Protein AF-A0A523TAV1-F1 (afdb_monomer_lite)

Structure (mmCIF, N/CA/C/O backbone):
data_AF-A0A523TAV1-F1
#
_entry.id   AF-A0A523TAV1-F1
#
loop_
_atom_site.group_PDB
_atom_site.id
_atom_site.type_symbol
_atom_site.label_atom_id
_atom_site.label_alt_id
_atom_site.label_comp_id
_atom_site.label_asym_id
_atom_site.label_entity_id
_atom_site.label_seq_id
_atom_site.pdbx_PDB_ins_code
_atom_site.Cartn_x
_atom_site.Cartn_y
_atom_site.Cartn_z
_atom_site.occupancy
_atom_site.B_iso_or_equiv
_atom_site.auth_seq_id
_atom_site.auth_comp_id
_atom_site.auth_asym_id
_atom_site.auth_atom_id
_atom_site.pdbx_PDB_model_num
ATOM 1 N N . MET A 1 1 ? -11.556 21.505 -19.618 1.00 49.94 1 MET A N 1
ATOM 2 C CA . MET A 1 1 ? -10.191 21.011 -19.906 1.00 49.94 1 MET A CA 1
ATOM 3 C C . MET A 1 1 ? -10.170 19.518 -19.599 1.00 49.94 1 MET A C 1
ATOM 5 O O . MET A 1 1 ? -10.797 19.127 -18.623 1.00 49.94 1 MET A O 1
ATOM 9 N N . VAL A 1 2 ? -9.586 18.676 -20.458 1.00 48.03 2 VAL A N 1
ATOM 10 C CA . VAL A 1 2 ? -9.558 17.218 -20.229 1.00 48.03 2 VAL A CA 1
ATOM 11 C C . VAL A 1 2 ? -8.517 16.922 -19.154 1.00 48.03 2 VAL A C 1
ATOM 13 O O . VAL A 1 2 ? -7.374 17.347 -19.299 1.00 48.03 2 VAL A O 1
ATOM 16 N N . ARG A 1 3 ? -8.930 16.228 -18.091 1.00 58.81 3 ARG A N 1
ATOM 17 C CA . ARG A 1 3 ? -8.071 15.819 -16.978 1.00 58.81 3 ARG A CA 1
ATOM 18 C C . ARG A 1 3 ? -7.794 14.327 -17.088 1.00 58.81 3 ARG A C 1
ATOM 20 O O . ARG A 1 3 ? -8.734 13.538 -17.196 1.00 58.81 3 ARG A O 1
ATOM 27 N N . PHE A 1 4 ? -6.523 13.949 -17.086 1.00 63.09 4 PHE A N 1
ATOM 28 C CA . PHE A 1 4 ? -6.099 12.553 -17.165 1.00 63.09 4 PHE A CA 1
ATOM 29 C C . PHE A 1 4 ? -5.674 12.060 -15.789 1.00 63.09 4 PHE A C 1
ATOM 31 O O . PHE A 1 4 ? -4.954 12.761 -15.086 1.00 63.09 4 PHE A O 1
ATOM 38 N N . LEU A 1 5 ? -6.087 10.846 -15.427 1.00 69.88 5 LEU A N 1
ATOM 39 C CA . LEU A 1 5 ? -5.615 10.166 -14.227 1.00 69.88 5 LEU A CA 1
ATOM 40 C C . LEU A 1 5 ? -4.749 8.985 -14.659 1.00 69.88 5 LEU A C 1
ATOM 42 O O . LEU A 1 5 ? -5.196 8.154 -15.449 1.00 69.88 5 LEU A O 1
ATOM 46 N N . THR A 1 6 ? -3.515 8.899 -14.167 1.00 77.00 6 THR A N 1
ATOM 47 C CA . THR A 1 6 ? -2.631 7.754 -14.441 1.00 77.00 6 THR A CA 1
ATOM 48 C C . THR A 1 6 ? -1.943 7.275 -13.179 1.00 77.00 6 THR A C 1
ATOM 50 O O . THR A 1 6 ? -1.496 8.082 -12.378 1.00 77.00 6 THR A O 1
ATOM 53 N N . LYS A 1 7 ? -1.826 5.955 -13.024 1.00 82.19 7 LYS A N 1
ATOM 54 C CA . LYS A 1 7 ? -1.132 5.313 -11.910 1.00 82.19 7 LYS A CA 1
ATOM 55 C C . LYS A 1 7 ? 0.219 4.761 -12.346 1.00 82.19 7 LYS A C 1
ATOM 57 O O . LYS A 1 7 ? 0.306 4.028 -13.333 1.00 82.19 7 LYS A O 1
ATOM 62 N N . VAL A 1 8 ? 1.248 5.061 -11.566 1.00 84.25 8 VAL A N 1
ATOM 63 C CA . VAL A 1 8 ? 2.600 4.515 -11.676 1.00 84.25 8 VAL A CA 1
ATOM 64 C C . VAL A 1 8 ? 2.949 3.827 -10.370 1.00 84.25 8 VAL A C 1
ATOM 66 O O . VAL A 1 8 ? 2.763 4.396 -9.296 1.00 84.25 8 VAL A O 1
ATOM 69 N N . MET A 1 9 ? 3.471 2.607 -10.466 1.00 88.88 9 MET A N 1
ATOM 70 C CA . MET A 1 9 ? 4.079 1.943 -9.319 1.00 88.88 9 MET A CA 1
ATOM 71 C C . MET A 1 9 ? 5.542 2.321 -9.238 1.00 88.88 9 MET A C 1
ATOM 73 O O . MET A 1 9 ? 6.284 2.072 -10.185 1.00 88.88 9 MET A O 1
ATOM 77 N N . LEU A 1 10 ? 5.960 2.862 -8.100 1.00 88.44 10 LEU A N 1
ATOM 78 C CA . LEU A 1 10 ? 7.361 3.080 -7.788 1.00 88.44 10 LEU A CA 1
ATOM 79 C C . LEU A 1 10 ? 7.765 2.164 -6.637 1.00 88.44 10 LEU A C 1
ATOM 81 O O . LEU A 1 10 ? 7.344 2.343 -5.499 1.00 88.44 10 LEU A O 1
ATOM 85 N N . THR A 1 11 ? 8.599 1.177 -6.936 1.00 90.81 11 THR A N 1
ATOM 86 C CA . THR A 1 11 ? 9.086 0.203 -5.960 1.00 90.81 11 THR A CA 1
ATOM 87 C C . THR A 1 11 ? 10.531 0.527 -5.614 1.00 90.81 11 THR A C 1
ATOM 89 O O . THR A 1 11 ? 11.419 0.435 -6.465 1.00 90.81 11 THR A O 1
ATOM 92 N N . LEU A 1 12 ? 10.760 0.913 -4.364 1.00 87.75 12 LEU A N 1
ATOM 93 C CA . LEU A 1 12 ? 12.069 1.281 -3.839 1.00 87.75 12 LEU A CA 1
ATOM 94 C C . LEU A 1 12 ? 12.751 0.065 -3.210 1.00 87.75 12 LEU A C 1
ATOM 96 O O . LEU A 1 12 ? 12.141 -0.668 -2.426 1.00 87.75 12 LEU A O 1
ATOM 100 N N . GLU A 1 13 ? 14.028 -0.137 -3.528 1.00 88.00 13 GLU A N 1
ATOM 101 C CA . GLU A 1 13 ? 14.872 -1.086 -2.801 1.00 88.00 13 GLU A CA 1
ATOM 102 C C . GLU A 1 13 ? 15.063 -0.600 -1.348 1.00 88.00 13 GLU A C 1
ATOM 104 O O . GLU A 1 13 ? 15.361 0.585 -1.155 1.00 88.00 13 GLU A O 1
ATOM 109 N N . PRO A 1 14 ? 14.918 -1.470 -0.322 1.00 84.25 14 PRO A N 1
ATOM 110 C CA . PRO A 1 14 ? 15.048 -1.105 1.094 1.00 84.25 14 PRO A CA 1
ATOM 111 C C . PRO A 1 14 ? 16.503 -0.768 1.458 1.00 84.25 14 PRO A C 1
ATOM 113 O O . PRO A 1 14 ? 17.226 -1.548 2.071 1.00 84.25 14 PRO A O 1
ATOM 116 N N . THR A 1 15 ? 16.940 0.414 1.046 1.00 79.81 15 THR A N 1
ATOM 117 C CA . THR A 1 15 ? 18.253 1.008 1.314 1.00 79.81 15 THR A CA 1
ATOM 118 C C . THR A 1 15 ? 18.055 2.364 1.982 1.00 79.81 15 THR A C 1
ATOM 120 O O . THR A 1 15 ? 16.940 2.874 2.000 1.00 79.81 15 THR A O 1
ATOM 123 N N . ILE A 1 16 ? 19.125 3.000 2.468 1.00 72.12 16 ILE A N 1
ATOM 124 C CA . ILE A 1 16 ? 19.043 4.358 3.041 1.00 72.12 16 ILE A CA 1
ATOM 125 C C . ILE A 1 16 ? 18.445 5.390 2.067 1.00 72.12 16 ILE A C 1
ATOM 127 O O . ILE A 1 16 ? 17.842 6.375 2.480 1.00 72.12 16 ILE A O 1
ATOM 131 N N . MET A 1 17 ? 18.546 5.129 0.760 1.00 65.62 17 MET A N 1
ATOM 132 C CA . MET A 1 17 ? 17.960 5.986 -0.268 1.00 65.62 17 MET A CA 1
ATOM 133 C C . MET A 1 17 ? 16.438 5.936 -0.292 1.00 65.62 17 MET A C 1
ATOM 135 O O . MET A 1 17 ? 15.827 6.858 -0.814 1.00 65.62 17 MET A O 1
ATOM 139 N N . LYS A 1 18 ? 15.814 4.896 0.272 1.00 73.81 18 LYS A N 1
ATOM 140 C CA . LYS A 1 18 ? 14.361 4.830 0.417 1.00 73.81 18 LYS A CA 1
ATOM 141 C C . LYS A 1 18 ? 13.859 6.026 1.223 1.00 73.81 18 LYS A C 1
ATOM 143 O O . LYS A 1 18 ? 12.957 6.721 0.768 1.00 73.81 18 LYS A O 1
ATOM 148 N N . ASP A 1 19 ? 14.424 6.231 2.409 1.00 73.25 19 ASP A N 1
ATOM 149 C CA . ASP A 1 19 ? 13.929 7.236 3.350 1.00 73.25 19 ASP A CA 1
ATOM 150 C C . ASP A 1 19 ? 14.156 8.643 2.784 1.00 73.25 19 ASP A C 1
ATOM 152 O O . ASP A 1 19 ? 13.214 9.427 2.702 1.00 73.25 19 ASP A O 1
ATOM 156 N N . GLN A 1 20 ? 15.347 8.888 2.224 1.00 73.25 20 GLN A N 1
ATOM 157 C CA . GLN A 1 20 ? 15.671 10.125 1.499 1.00 73.25 20 GLN A CA 1
ATOM 158 C C . GLN A 1 20 ? 14.721 10.382 0.317 1.00 73.25 20 GLN A C 1
ATOM 160 O O . GLN A 1 20 ? 14.293 11.509 0.084 1.00 73.25 20 GLN A O 1
ATOM 165 N N . TYR A 1 21 ? 14.363 9.340 -0.440 1.00 72.88 21 TYR A N 1
ATOM 166 C CA . TYR A 1 21 ? 13.448 9.473 -1.573 1.00 72.88 21 TYR A CA 1
ATOM 167 C C . TYR A 1 21 ? 12.019 9.789 -1.119 1.00 72.88 21 TYR A C 1
ATOM 169 O O . TYR A 1 21 ? 11.358 10.629 -1.726 1.00 72.88 21 TYR A O 1
ATOM 177 N N . HIS A 1 22 ? 11.534 9.131 -0.060 1.00 72.69 22 HIS A N 1
ATOM 178 C CA . HIS A 1 22 ? 10.221 9.433 0.510 1.00 72.69 22 HIS A CA 1
ATOM 179 C C . HIS A 1 22 ? 10.143 10.876 1.010 1.00 72.69 22 HIS A C 1
ATOM 181 O O . HIS A 1 22 ? 9.143 11.541 0.751 1.00 72.69 22 HIS A O 1
ATOM 187 N N . GLU A 1 23 ? 11.180 11.364 1.693 1.00 72.56 23 GLU A N 1
ATOM 188 C CA . GLU A 1 23 ? 11.259 12.750 2.164 1.00 72.56 23 GLU A CA 1
ATOM 189 C C . GLU A 1 23 ? 11.221 13.739 0.991 1.00 72.56 23 GLU A C 1
ATOM 191 O O . GLU A 1 23 ? 10.304 14.557 0.917 1.00 72.56 23 GLU A O 1
ATOM 196 N N . ASN A 1 24 ? 12.111 13.581 0.007 1.00 73.38 24 ASN A N 1
ATOM 197 C CA . ASN A 1 24 ? 12.162 14.460 -1.166 1.00 73.38 24 ASN A CA 1
ATOM 198 C C . ASN A 1 24 ? 10.835 14.473 -1.947 1.00 73.38 24 ASN A C 1
ATOM 200 O O . ASN A 1 24 ? 10.352 15.526 -2.365 1.00 73.38 24 ASN A O 1
ATOM 204 N N . LEU A 1 25 ? 10.216 13.305 -2.155 1.00 71.06 25 LEU A N 1
ATOM 205 C CA . LEU A 1 25 ? 8.955 13.213 -2.891 1.00 71.06 25 LEU A CA 1
ATOM 206 C C . LEU A 1 25 ? 7.809 13.917 -2.151 1.00 71.06 25 LEU A C 1
ATOM 208 O O . LEU A 1 25 ? 6.967 14.555 -2.785 1.00 71.06 25 LEU A O 1
ATOM 212 N N . ARG A 1 26 ? 7.777 13.824 -0.819 1.00 70.69 26 ARG A N 1
ATOM 213 C CA . ARG A 1 26 ? 6.781 14.493 0.029 1.00 70.69 26 ARG A CA 1
ATOM 214 C C . ARG A 1 26 ? 6.908 16.007 -0.016 1.00 70.69 26 ARG A C 1
ATOM 216 O O . ARG A 1 26 ? 5.891 16.680 -0.173 1.00 70.69 26 ARG A O 1
ATOM 223 N N . GLU A 1 27 ? 8.135 16.519 0.032 1.00 70.56 27 GLU A N 1
ATOM 224 C CA . GLU A 1 27 ? 8.411 17.953 -0.109 1.00 70.56 27 GLU A CA 1
ATOM 225 C C . GLU A 1 27 ? 7.885 18.497 -1.444 1.00 70.56 27 GLU A C 1
ATOM 227 O O . GLU A 1 27 ? 7.187 19.510 -1.479 1.00 70.56 27 GLU A O 1
ATOM 232 N N . ILE A 1 28 ? 8.150 17.789 -2.547 1.00 67.25 28 ILE A N 1
ATOM 233 C CA . ILE A 1 28 ? 7.762 18.221 -3.901 1.00 67.25 28 ILE A CA 1
ATOM 234 C C . ILE A 1 28 ? 6.248 18.102 -4.136 1.00 67.25 28 ILE A C 1
ATOM 236 O O . ILE A 1 28 ? 5.672 18.873 -4.904 1.00 67.25 28 ILE A O 1
ATOM 240 N N . THR A 1 29 ? 5.588 17.141 -3.488 1.00 63.12 29 THR A N 1
ATOM 241 C CA . THR A 1 29 ? 4.143 16.895 -3.647 1.00 63.12 29 THR A CA 1
ATOM 242 C C . THR A 1 29 ? 3.285 17.632 -2.615 1.00 63.12 29 THR A C 1
ATOM 244 O O . THR A 1 29 ? 2.073 17.438 -2.584 1.00 63.12 29 THR A O 1
ATOM 247 N N . ALA A 1 30 ? 3.893 18.497 -1.788 1.00 56.25 30 ALA A N 1
ATOM 248 C CA . ALA A 1 30 ? 3.254 19.207 -0.672 1.00 56.25 30 ALA A CA 1
ATOM 249 C C . ALA A 1 30 ? 2.544 18.277 0.340 1.00 56.25 30 ALA A C 1
ATOM 251 O O . ALA A 1 30 ? 1.698 18.712 1.126 1.00 56.25 30 ALA A O 1
ATOM 252 N N . HIS A 1 31 ? 2.909 16.993 0.358 1.00 61.53 31 HIS A N 1
ATOM 253 C CA . HIS A 1 31 ? 2.385 15.997 1.285 1.00 61.53 31 HIS A CA 1
ATOM 254 C C . HIS A 1 31 ? 3.244 15.967 2.558 1.00 61.53 31 HIS A C 1
ATOM 256 O O . HIS A 1 31 ? 4.082 15.094 2.752 1.00 61.53 31 HIS A O 1
ATOM 262 N N . ASN A 1 32 ? 3.010 16.921 3.463 1.00 49.88 32 ASN A N 1
ATOM 263 C CA . ASN A 1 32 ? 3.838 17.113 4.667 1.00 49.88 32 ASN A CA 1
ATOM 264 C C . ASN A 1 32 ? 3.392 16.302 5.902 1.00 49.88 32 ASN A C 1
ATOM 266 O O . ASN A 1 32 ? 3.947 16.476 6.986 1.00 49.88 32 ASN A O 1
ATOM 270 N N . LYS A 1 33 ? 2.369 15.444 5.789 1.00 53.72 33 LYS A N 1
ATOM 271 C CA . LYS A 1 33 ? 1.835 14.662 6.919 1.00 53.72 33 LYS A CA 1
ATOM 272 C C . LYS A 1 33 ? 2.052 13.169 6.695 1.00 53.72 33 LYS A C 1
ATOM 274 O O . LYS A 1 33 ? 1.861 12.671 5.590 1.00 53.72 33 LYS A O 1
ATOM 279 N N . GLY A 1 34 ? 2.428 12.456 7.760 1.00 54.81 34 GLY A N 1
ATOM 280 C CA . GLY A 1 34 ? 2.541 10.998 7.744 1.00 54.81 34 GLY A CA 1
ATOM 281 C C . GLY A 1 34 ? 1.247 10.354 7.244 1.00 54.81 34 GLY A C 1
ATOM 282 O O . GLY A 1 34 ? 0.158 10.696 7.703 1.00 54.81 34 GLY A O 1
ATOM 283 N N . ASN A 1 35 ? 1.372 9.444 6.281 1.00 64.50 35 ASN A N 1
ATOM 284 C CA . ASN A 1 35 ? 0.243 8.759 5.673 1.00 64.50 35 ASN A CA 1
ATOM 285 C C . ASN A 1 35 ? -0.013 7.450 6.424 1.00 64.50 35 ASN A C 1
ATOM 287 O O . ASN A 1 35 ? 0.890 6.626 6.560 1.00 64.50 35 ASN A O 1
ATOM 291 N N . LEU A 1 36 ? -1.245 7.240 6.889 1.00 71.62 36 LEU A N 1
ATOM 292 C CA . LEU A 1 36 ? -1.668 5.998 7.541 1.00 71.62 36 LEU A CA 1
ATOM 293 C C . LEU A 1 36 ? -1.360 4.756 6.687 1.00 71.62 36 LEU A C 1
ATOM 295 O O . LEU A 1 36 ? -1.051 3.695 7.221 1.00 71.62 36 LEU A O 1
ATOM 299 N N . LEU A 1 37 ? -1.378 4.910 5.363 1.00 77.44 37 LEU A N 1
ATOM 300 C CA . LEU A 1 37 ? -1.063 3.852 4.408 1.00 77.44 37 LEU A CA 1
ATOM 301 C C . LEU A 1 37 ? 0.404 3.382 4.483 1.00 77.44 37 LEU A C 1
ATOM 303 O O . LEU A 1 37 ? 0.714 2.264 4.068 1.00 77.44 37 LEU A O 1
ATOM 307 N N . GLN A 1 38 ? 1.311 4.160 5.090 1.00 74.25 38 GLN A N 1
ATOM 308 C CA . GLN A 1 38 ? 2.679 3.697 5.342 1.00 74.25 38 GLN A CA 1
ATOM 309 C C . GLN A 1 38 ? 2.719 2.486 6.274 1.00 74.25 38 GLN A C 1
ATOM 311 O O . GLN A 1 38 ? 3.638 1.675 6.156 1.00 74.25 38 GLN A O 1
ATOM 316 N N . LEU A 1 39 ? 1.721 2.323 7.154 1.00 73.62 39 LEU A N 1
ATOM 317 C CA . LEU A 1 39 ? 1.605 1.145 8.020 1.00 73.62 39 LEU A CA 1
ATOM 318 C C . LEU A 1 39 ? 1.451 -0.146 7.209 1.00 73.62 39 LEU A C 1
ATOM 320 O O . LEU A 1 39 ? 1.938 -1.196 7.615 1.00 73.62 39 LEU A O 1
ATOM 324 N N . ILE A 1 40 ? 0.843 -0.056 6.026 1.00 77.56 40 ILE A N 1
ATOM 325 C CA . ILE A 1 40 ? 0.709 -1.170 5.080 1.00 77.56 40 ILE A CA 1
ATOM 326 C C . ILE A 1 40 ? 1.742 -1.111 3.944 1.00 77.56 40 ILE A C 1
ATOM 328 O O . ILE A 1 40 ? 1.615 -1.800 2.929 1.00 77.56 40 ILE A O 1
ATOM 332 N N . GLY A 1 41 ? 2.799 -0.311 4.121 1.00 79.81 41 GLY A N 1
ATOM 333 C CA . GLY A 1 41 ? 3.960 -0.270 3.235 1.00 79.81 41 GLY A CA 1
ATOM 334 C C . GLY A 1 41 ? 3.731 0.444 1.903 1.00 79.81 41 GLY A C 1
ATOM 335 O O . GLY A 1 41 ? 4.413 0.119 0.924 1.00 79.81 41 GLY A O 1
ATOM 336 N N . VAL A 1 42 ? 2.790 1.392 1.842 1.00 81.38 42 VAL A N 1
ATOM 337 C CA . VAL A 1 42 ? 2.545 2.199 0.641 1.00 81.38 42 VAL A CA 1
ATOM 338 C C . VAL A 1 42 ? 2.363 3.679 0.964 1.00 81.38 42 VAL A C 1
ATOM 340 O O . VAL A 1 42 ? 1.786 4.050 1.979 1.00 81.38 42 VAL A O 1
ATOM 343 N N . ASP A 1 43 ? 2.868 4.534 0.087 1.00 80.12 43 ASP A N 1
ATOM 344 C CA . ASP A 1 43 ? 2.764 5.987 0.185 1.00 80.12 43 ASP A CA 1
ATOM 345 C C . ASP A 1 43 ? 2.343 6.525 -1.189 1.00 80.12 43 ASP A C 1
ATOM 347 O O . ASP A 1 43 ? 3.192 6.796 -2.043 1.00 80.12 43 ASP A O 1
ATOM 351 N N . PRO A 1 44 ? 1.033 6.568 -1.484 1.00 78.00 44 PRO 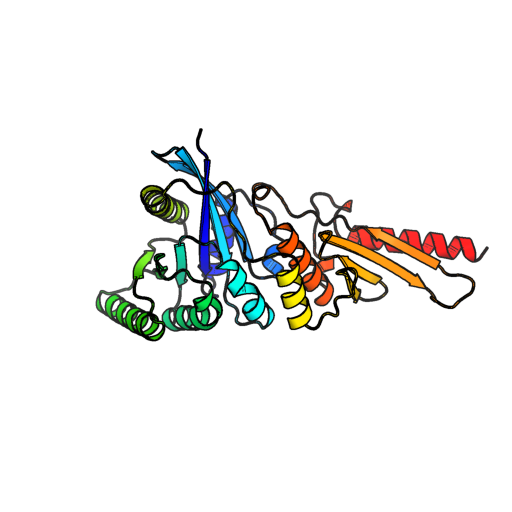A N 1
ATOM 352 C CA . PRO A 1 44 ? 0.557 7.191 -2.705 1.00 78.00 44 PRO A CA 1
ATOM 353 C C . PRO A 1 44 ? 0.765 8.703 -2.619 1.00 78.00 44 PRO A C 1
ATOM 355 O O . PRO A 1 44 ? 0.436 9.317 -1.609 1.00 78.00 44 PRO A O 1
ATOM 358 N N . VAL A 1 45 ? 1.260 9.302 -3.698 1.00 76.50 45 VAL A N 1
ATOM 359 C CA . VAL A 1 45 ? 1.345 10.756 -3.874 1.00 76.50 45 VAL A CA 1
ATOM 360 C C . VAL A 1 45 ? 0.703 11.161 -5.194 1.00 76.50 45 VAL A C 1
ATOM 362 O O . VAL A 1 45 ? 0.726 10.397 -6.167 1.00 76.50 45 VAL A O 1
ATOM 365 N N . VAL A 1 46 ? 0.129 12.363 -5.242 1.00 75.12 46 VAL A N 1
ATOM 366 C CA . VAL A 1 46 ? -0.443 12.923 -6.471 1.00 75.12 46 VAL A CA 1
ATOM 367 C C . VAL A 1 46 ? 0.442 14.055 -6.971 1.00 75.12 46 VAL A C 1
ATOM 369 O O . VAL A 1 46 ? 0.641 15.059 -6.297 1.00 75.12 46 VAL A O 1
ATOM 372 N N . PHE A 1 47 ? 0.952 13.897 -8.185 1.00 73.19 47 PHE A N 1
ATOM 373 C CA . PHE A 1 47 ? 1.710 14.905 -8.903 1.00 73.19 47 PHE A CA 1
ATOM 374 C C . PHE A 1 47 ? 0.858 15.456 -10.044 1.00 73.19 47 PHE A C 1
ATOM 376 O O . PHE A 1 47 ? 0.531 14.747 -10.996 1.00 73.19 47 PHE A O 1
ATOM 383 N N . ARG A 1 48 ? 0.489 16.731 -9.947 1.00 75.25 48 ARG A N 1
ATOM 384 C CA . ARG A 1 48 ? -0.289 17.423 -10.974 1.00 75.25 48 ARG A CA 1
ATOM 385 C C . ARG A 1 48 ? 0.639 18.201 -11.891 1.00 75.25 48 ARG A C 1
ATOM 387 O O . ARG A 1 48 ? 1.467 18.976 -11.419 1.00 75.25 48 ARG A O 1
ATOM 394 N N . THR A 1 49 ? 0.479 18.026 -13.197 1.00 73.25 49 THR A N 1
ATOM 395 C CA . THR A 1 49 ? 1.276 18.751 -14.188 1.00 73.25 49 THR A CA 1
ATOM 396 C C . THR A 1 49 ? 0.504 19.008 -15.476 1.00 73.25 49 THR A C 1
ATOM 398 O O . THR A 1 49 ? -0.483 18.340 -15.782 1.00 73.25 49 THR A O 1
ATOM 401 N N . ASN A 1 50 ? 0.971 19.990 -16.242 1.00 74.75 50 ASN A N 1
ATOM 402 C CA . ASN A 1 50 ? 0.427 20.331 -17.548 1.00 74.75 50 ASN A CA 1
ATOM 403 C C . ASN A 1 50 ? 1.256 19.675 -18.647 1.00 74.75 50 ASN A C 1
ATOM 405 O O . ASN A 1 50 ? 2.483 19.672 -18.597 1.00 74.75 50 ASN A O 1
ATOM 409 N N . THR A 1 51 ? 0.577 19.160 -19.663 1.00 70.75 51 THR A N 1
ATOM 410 C CA . THR A 1 51 ? 1.200 18.599 -20.864 1.00 70.75 51 THR A CA 1
ATOM 411 C C . THR A 1 51 ? 0.617 19.244 -22.111 1.00 70.75 51 THR A C 1
ATOM 413 O O . THR A 1 51 ? -0.433 19.887 -22.057 1.00 70.75 51 THR A O 1
ATOM 416 N N . SER A 1 52 ? 1.239 19.000 -23.267 1.00 71.25 52 SER A N 1
ATOM 417 C CA . SER A 1 52 ? 0.705 19.425 -24.569 1.00 71.25 52 SER A CA 1
ATOM 418 C C . SER A 1 52 ? -0.699 18.875 -24.872 1.00 71.25 52 SER A C 1
ATOM 420 O O . SER A 1 52 ? -1.394 19.407 -25.735 1.00 71.25 52 SER A O 1
ATOM 422 N N . ARG A 1 53 ? -1.146 17.830 -24.157 1.00 68.94 53 ARG A N 1
ATOM 423 C CA . ARG A 1 53 ? -2.467 17.199 -24.315 1.00 68.94 53 ARG A CA 1
ATOM 424 C C . ARG A 1 53 ? -3.499 17.632 -23.268 1.00 68.94 53 ARG A C 1
ATOM 426 O O . ARG A 1 53 ? -4.668 17.267 -23.404 1.00 68.94 53 ARG A O 1
ATOM 433 N N . GLY A 1 54 ? -3.099 18.398 -22.253 1.00 71.94 54 GLY A N 1
ATOM 434 C CA . GLY A 1 54 ? -3.957 18.845 -21.154 1.00 71.94 54 GLY A CA 1
ATOM 435 C C . GLY A 1 54 ? -3.342 18.625 -19.772 1.00 71.94 54 GLY A C 1
ATOM 436 O O . GLY A 1 54 ? -2.161 18.297 -19.637 1.00 71.94 54 GLY A O 1
ATOM 437 N N . GLU A 1 55 ? -4.163 18.816 -18.745 1.00 75.19 55 GLU A N 1
ATOM 438 C CA . GLU A 1 55 ? -3.786 18.635 -17.342 1.00 75.19 55 GLU A CA 1
ATOM 439 C C . GLU A 1 55 ? -3.809 17.149 -16.964 1.00 75.19 55 GLU A C 1
ATOM 441 O O . GLU A 1 55 ? -4.747 16.411 -17.284 1.00 75.19 55 GLU A O 1
A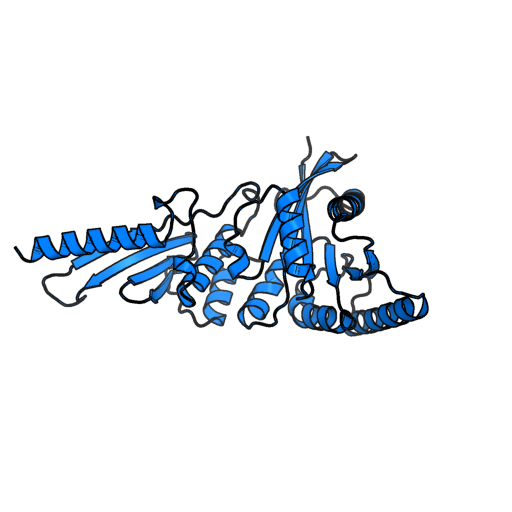TOM 446 N N . VAL A 1 56 ? -2.767 16.701 -16.272 1.00 74.81 56 VAL A N 1
ATOM 447 C CA . VAL A 1 56 ? -2.565 15.306 -15.886 1.00 74.81 56 VAL A CA 1
ATOM 448 C C . VAL A 1 56 ? -2.338 15.244 -14.383 1.00 74.81 56 VAL A C 1
ATOM 450 O O . VAL A 1 56 ? -1.436 15.892 -13.854 1.00 74.81 56 VAL A O 1
ATOM 453 N N . ASP A 1 57 ? -3.128 14.414 -13.708 1.00 75.81 57 ASP A N 1
ATOM 454 C CA . ASP A 1 57 ? -2.808 13.928 -12.375 1.00 75.81 57 ASP A CA 1
ATOM 455 C C . ASP A 1 57 ? -2.092 12.582 -12.504 1.00 75.81 57 ASP A C 1
ATOM 457 O O . ASP A 1 57 ? -2.687 11.544 -12.830 1.00 75.81 57 ASP A O 1
ATOM 461 N N . LEU A 1 58 ? -0.797 12.597 -12.220 1.00 76.81 58 LEU A N 1
ATOM 462 C CA . LEU A 1 58 ? -0.006 11.395 -12.057 1.00 76.81 58 LEU A CA 1
ATOM 463 C C . LEU A 1 58 ? -0.081 10.940 -10.601 1.00 76.81 58 LEU A C 1
ATOM 465 O O . LEU A 1 58 ? 0.285 11.664 -9.683 1.00 76.81 58 LEU A O 1
ATOM 469 N N . GLN A 1 59 ? -0.509 9.708 -10.387 1.00 78.44 59 GLN A N 1
ATOM 470 C CA . GLN A 1 59 ? -0.474 9.058 -9.090 1.00 78.44 59 GLN A CA 1
ATOM 471 C C . GLN A 1 59 ? 0.738 8.150 -9.019 1.00 78.44 59 GLN A C 1
ATOM 473 O O . GLN A 1 59 ? 0.844 7.186 -9.779 1.00 78.44 59 GLN A O 1
ATOM 478 N N . ILE A 1 60 ? 1.629 8.431 -8.080 1.00 80.50 60 ILE A N 1
ATOM 479 C CA . ILE A 1 60 ? 2.829 7.636 -7.859 1.00 80.50 60 ILE A CA 1
ATOM 480 C C . ILE A 1 60 ? 2.611 6.864 -6.570 1.00 80.50 60 ILE A C 1
ATOM 482 O O . ILE A 1 60 ? 2.507 7.435 -5.490 1.00 80.50 60 ILE A O 1
ATOM 486 N N . TRP A 1 61 ? 2.495 5.551 -6.696 1.00 85.00 61 TRP A N 1
ATOM 487 C CA . TRP A 1 61 ? 2.319 4.643 -5.574 1.00 85.00 61 TRP A CA 1
ATOM 488 C C . TRP A 1 61 ? 3.688 4.152 -5.152 1.00 85.00 61 TRP A C 1
ATOM 490 O O . TRP A 1 61 ? 4.246 3.242 -5.772 1.00 85.00 61 TRP A O 1
ATOM 500 N N . VAL A 1 62 ? 4.243 4.795 -4.128 1.00 84.56 62 VAL A N 1
ATOM 501 C CA . VAL A 1 62 ? 5.564 4.447 -3.620 1.00 84.56 62 VAL A CA 1
ATOM 502 C C . VAL A 1 62 ? 5.434 3.282 -2.662 1.00 84.56 62 VAL A C 1
ATOM 504 O O . VAL A 1 62 ? 4.664 3.331 -1.707 1.00 84.56 62 VAL A O 1
ATOM 507 N N . THR A 1 63 ? 6.186 2.220 -2.900 1.00 87.56 63 THR A N 1
ATOM 508 C CA . THR A 1 63 ? 6.204 1.047 -2.032 1.00 87.56 63 THR A CA 1
ATOM 509 C C . THR A 1 63 ? 7.621 0.531 -1.849 1.00 87.56 63 THR A C 1
ATOM 511 O O . THR A 1 63 ? 8.543 0.861 -2.594 1.00 87.56 63 THR A O 1
ATOM 514 N N . THR A 1 64 ? 7.809 -0.292 -0.829 1.00 83.50 64 THR A N 1
ATOM 515 C CA . THR A 1 64 ? 9.056 -1.002 -0.566 1.00 83.50 64 THR A CA 1
ATOM 516 C C . THR A 1 64 ? 8.722 -2.454 -0.299 1.00 83.50 64 THR A C 1
ATOM 518 O O . THR A 1 64 ? 7.827 -2.750 0.495 1.00 83.50 64 THR A O 1
ATOM 521 N N . VAL A 1 65 ? 9.481 -3.362 -0.908 1.00 80.62 65 VAL A N 1
ATOM 522 C CA . VAL A 1 65 ? 9.351 -4.790 -0.619 1.00 80.62 65 VAL A CA 1
ATOM 523 C C . VAL A 1 65 ? 10.249 -5.139 0.554 1.00 80.62 65 VAL A C 1
ATOM 525 O O . VAL A 1 65 ? 11.465 -5.241 0.420 1.00 80.62 65 VAL A O 1
ATOM 528 N N . THR A 1 66 ? 9.637 -5.294 1.723 1.00 72.25 66 THR A N 1
ATOM 529 C CA . THR A 1 66 ? 10.325 -5.668 2.969 1.00 72.25 66 THR A CA 1
ATOM 530 C C . THR A 1 66 ? 10.251 -7.168 3.248 1.00 72.25 66 THR A C 1
ATOM 532 O O . THR A 1 66 ? 10.893 -7.657 4.171 1.00 72.25 66 THR A O 1
ATOM 535 N N . GLY A 1 67 ? 9.473 -7.913 2.454 1.00 68.62 67 GLY A N 1
ATOM 536 C CA . GLY A 1 67 ? 9.314 -9.360 2.596 1.00 68.62 67 GLY A CA 1
ATOM 537 C C . GLY A 1 67 ? 8.454 -9.796 3.786 1.00 68.62 67 GLY A C 1
ATOM 538 O O . GLY A 1 67 ? 8.352 -11.000 4.023 1.00 68.62 67 GLY A O 1
ATOM 539 N N . THR A 1 68 ? 7.821 -8.864 4.510 1.00 79.31 68 THR A N 1
ATOM 540 C CA . THR A 1 68 ? 6.914 -9.198 5.618 1.00 79.31 68 THR A CA 1
ATOM 541 C C . THR A 1 68 ? 5.693 -9.982 5.115 1.00 79.31 68 THR A C 1
ATOM 543 O O . THR A 1 68 ? 5.278 -9.791 3.965 1.00 79.31 68 THR A O 1
ATOM 546 N N . PRO A 1 69 ? 5.078 -10.846 5.950 1.00 81.19 69 PRO A N 1
ATOM 547 C CA . PRO A 1 69 ? 3.867 -11.578 5.570 1.00 81.19 69 PRO A CA 1
ATOM 548 C C . PRO A 1 69 ? 2.750 -10.654 5.076 1.00 81.19 69 PRO A C 1
ATOM 550 O O . PRO A 1 69 ? 2.134 -10.928 4.049 1.00 81.19 69 PRO A O 1
ATOM 553 N N . LEU A 1 70 ? 2.560 -9.516 5.751 1.00 79.94 70 LEU A N 1
ATOM 554 C CA . LEU A 1 70 ? 1.612 -8.484 5.344 1.00 79.94 70 LEU A CA 1
ATOM 555 C C . LEU A 1 70 ? 1.927 -7.940 3.945 1.00 79.94 70 LEU A C 1
ATOM 557 O O . LEU A 1 70 ? 1.045 -7.898 3.091 1.00 79.94 70 LEU A O 1
ATOM 561 N N . ASN A 1 71 ? 3.188 -7.571 3.684 1.00 81.56 71 ASN A N 1
ATOM 562 C CA . ASN A 1 71 ? 3.598 -7.038 2.387 1.00 81.56 71 ASN A CA 1
ATOM 563 C C . ASN A 1 71 ? 3.359 -8.062 1.268 1.00 81.56 71 ASN A C 1
ATOM 565 O O . ASN A 1 71 ? 2.816 -7.695 0.238 1.00 81.56 71 ASN A O 1
ATOM 569 N N . ARG A 1 72 ? 3.644 -9.354 1.482 1.00 83.94 72 ARG A N 1
ATOM 570 C CA . ARG A 1 72 ? 3.364 -10.403 0.479 1.00 83.94 72 ARG A CA 1
ATOM 571 C C . ARG A 1 72 ? 1.882 -10.536 0.128 1.00 83.94 72 ARG A C 1
ATOM 573 O O . ARG A 1 72 ? 1.568 -10.859 -1.011 1.00 83.94 72 ARG A O 1
ATOM 580 N N . VAL A 1 73 ? 0.991 -10.301 1.091 1.00 86.44 73 VAL A N 1
ATOM 581 C CA . VAL A 1 73 ? -0.459 -10.401 0.882 1.00 86.44 73 VAL A CA 1
ATOM 582 C C . VAL A 1 73 ? -1.012 -9.153 0.197 1.00 86.44 73 VAL A C 1
ATOM 584 O O . VAL A 1 73 ? -1.815 -9.278 -0.720 1.00 86.44 73 VAL A O 1
ATOM 587 N N . ILE A 1 74 ? -0.575 -7.958 0.601 1.00 86.56 74 ILE A N 1
ATOM 588 C CA . ILE A 1 74 ? -1.189 -6.704 0.141 1.00 86.56 74 ILE A CA 1
ATOM 589 C C . ILE A 1 74 ? -0.522 -6.095 -1.102 1.00 86.56 74 ILE A C 1
ATOM 591 O O . ILE A 1 74 ? -1.194 -5.474 -1.925 1.00 86.56 74 ILE A O 1
ATOM 595 N N . LEU A 1 75 ? 0.791 -6.292 -1.271 1.00 87.88 75 LEU A N 1
ATOM 596 C CA . LEU A 1 75 ? 1.591 -5.681 -2.339 1.00 87.88 75 LEU A CA 1
ATOM 597 C C . LEU A 1 75 ? 1.056 -5.961 -3.755 1.00 87.88 75 LEU A C 1
ATOM 599 O O . LEU A 1 75 ? 1.015 -5.006 -4.534 1.00 87.88 75 LEU A O 1
ATOM 603 N N . PRO A 1 76 ? 0.615 -7.187 -4.123 1.00 89.62 76 PRO A N 1
ATOM 604 C CA . PRO A 1 76 ? 0.115 -7.457 -5.475 1.00 89.62 76 PRO A CA 1
ATOM 605 C C . PRO A 1 76 ? -1.023 -6.518 -5.887 1.00 89.62 76 PRO A C 1
ATOM 607 O O . PRO A 1 76 ? -1.056 -6.015 -7.010 1.00 89.62 76 PRO A O 1
ATOM 610 N N . PHE A 1 77 ? -1.925 -6.204 -4.960 1.00 87.69 77 PHE A N 1
ATOM 611 C CA . PHE A 1 77 ? -3.084 -5.356 -5.227 1.00 87.69 77 PHE A CA 1
ATOM 612 C C . PHE A 1 77 ? -2.70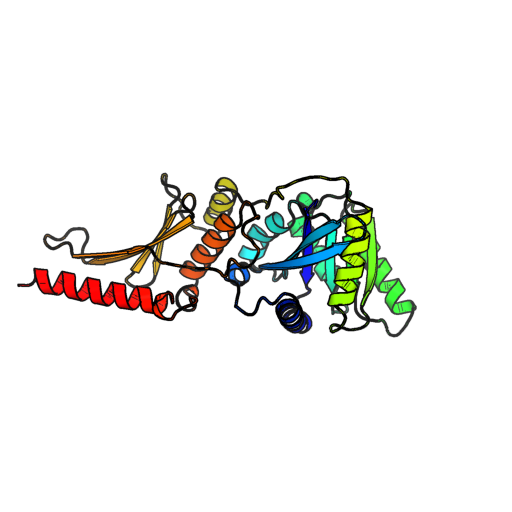6 -3.899 -5.518 1.00 87.69 77 PHE A C 1
ATOM 614 O O . PHE A 1 77 ? -3.418 -3.206 -6.252 1.00 87.69 77 PHE A O 1
ATOM 621 N N . TYR A 1 78 ? -1.549 -3.430 -5.032 1.00 87.94 78 TYR A N 1
ATOM 622 C CA . TYR A 1 78 ? -1.029 -2.121 -5.425 1.00 87.94 78 TYR A CA 1
ATOM 623 C C . TYR A 1 78 ? -0.660 -2.086 -6.910 1.00 87.94 78 TYR A C 1
ATOM 625 O O . TYR A 1 78 ? -0.837 -1.048 -7.531 1.00 87.94 78 TYR A O 1
ATOM 633 N N . PHE A 1 79 ? -0.228 -3.191 -7.523 1.00 89.19 79 PHE A N 1
ATOM 634 C CA . PHE A 1 79 ? 0.217 -3.216 -8.925 1.00 89.19 79 PHE A CA 1
ATOM 635 C C . PHE A 1 79 ? -0.934 -3.204 -9.942 1.00 89.19 79 PHE A C 1
ATOM 637 O O . PHE A 1 79 ? -0.726 -2.864 -11.112 1.00 89.19 79 PHE A O 1
ATOM 644 N N . VAL A 1 80 ? -2.159 -3.492 -9.493 1.00 86.19 80 VAL A N 1
ATOM 645 C CA . VAL A 1 80 ? -3.365 -3.467 -10.327 1.00 86.19 80 VAL A CA 1
ATOM 646 C C . VAL A 1 80 ? -3.635 -2.052 -10.848 1.00 86.19 80 VAL A C 1
ATOM 648 O O . VAL A 1 80 ? -3.569 -1.066 -10.106 1.00 86.19 80 VAL A O 1
ATOM 651 N N . GLY A 1 81 ? -3.934 -1.954 -12.146 1.00 81.38 81 GLY A N 1
ATOM 652 C CA . GLY A 1 81 ? -4.302 -0.699 -12.810 1.00 81.38 81 GLY A CA 1
ATOM 653 C C . GLY A 1 81 ? -3.136 0.260 -13.080 1.00 81.38 81 GLY A C 1
ATOM 654 O O . GLY A 1 81 ? -3.360 1.351 -13.604 1.00 81.38 81 GLY A O 1
ATOM 655 N N . ALA A 1 82 ? -1.898 -0.117 -12.745 1.00 85.38 82 ALA A N 1
ATOM 656 C CA . ALA A 1 82 ? -0.727 0.699 -13.037 1.00 85.38 82 ALA A CA 1
ATOM 657 C C . ALA A 1 82 ? -0.352 0.655 -14.527 1.00 85.38 82 ALA A C 1
ATOM 659 O O . ALA A 1 82 ? -0.449 -0.381 -15.184 1.00 85.38 82 ALA A O 1
ATOM 660 N N . ARG A 1 83 ? 0.081 1.801 -15.061 1.00 81.25 83 ARG A N 1
ATOM 661 C CA . ARG A 1 83 ? 0.477 1.982 -16.468 1.00 81.25 83 ARG A CA 1
ATOM 662 C C . ARG A 1 83 ? 1.975 1.861 -16.698 1.00 81.25 83 ARG A C 1
ATOM 664 O O . ARG A 1 83 ? 2.384 1.489 -17.789 1.00 81.25 83 ARG A O 1
ATOM 671 N N . LYS A 1 84 ? 2.776 2.161 -15.679 1.00 84.62 84 LYS A N 1
ATOM 672 C CA . LYS A 1 84 ? 4.214 1.891 -15.658 1.00 84.62 84 LYS A CA 1
ATOM 673 C C . LYS A 1 84 ? 4.619 1.346 -14.298 1.00 84.62 84 LYS A C 1
ATOM 675 O O . LYS A 1 84 ? 4.029 1.699 -13.270 1.00 84.62 84 LYS A O 1
ATOM 680 N N . TYR A 1 85 ? 5.648 0.511 -14.323 1.00 89.00 85 TYR A N 1
ATOM 681 C CA . TYR A 1 85 ? 6.250 -0.089 -13.142 1.00 89.00 85 TYR A CA 1
ATOM 682 C C . TYR A 1 85 ? 7.707 0.337 -13.082 1.00 89.00 85 TYR A C 1
ATOM 684 O O . TYR A 1 85 ? 8.474 0.052 -13.996 1.00 89.00 85 TYR A O 1
ATOM 692 N N . ILE A 1 86 ? 8.085 1.037 -12.023 1.00 88.81 86 ILE A N 1
ATOM 693 C CA . ILE A 1 86 ? 9.423 1.584 -11.845 1.00 88.81 86 ILE A CA 1
ATOM 694 C C . ILE A 1 86 ? 10.058 0.893 -10.650 1.00 88.81 86 ILE A C 1
ATOM 696 O O . ILE A 1 86 ? 9.509 0.913 -9.550 1.00 88.81 86 ILE A O 1
ATOM 700 N N . PHE A 1 87 ? 11.229 0.307 -10.860 1.00 89.88 87 PHE A N 1
ATOM 701 C CA . PHE A 1 87 ? 12.065 -0.232 -9.799 1.00 89.88 87 PHE A CA 1
ATOM 702 C C . PHE A 1 87 ? 13.269 0.670 -9.617 1.00 89.88 87 PHE A C 1
ATOM 704 O O . PHE A 1 87 ? 14.145 0.733 -10.482 1.00 89.88 87 PHE A O 1
ATOM 711 N N . MET A 1 88 ? 13.326 1.348 -8.477 1.00 87.44 88 MET A N 1
ATOM 712 C CA . MET A 1 88 ? 14.479 2.153 -8.118 1.00 87.44 88 MET A CA 1
ATOM 713 C C . MET A 1 88 ? 15.389 1.359 -7.198 1.00 87.44 88 MET A C 1
ATOM 715 O O . MET A 1 88 ? 15.020 0.979 -6.087 1.00 87.44 88 MET A O 1
ATOM 719 N N . CYS A 1 89 ? 16.589 1.100 -7.697 1.00 87.50 89 CYS A N 1
ATOM 720 C CA . CYS A 1 89 ? 17.569 0.263 -7.040 1.00 87.50 89 CYS A CA 1
ATOM 721 C C . CYS A 1 89 ? 18.775 1.095 -6.614 1.00 87.50 89 CYS A C 1
ATOM 723 O O . CYS A 1 89 ? 19.165 2.055 -7.284 1.00 87.50 89 CYS A O 1
ATOM 725 N N . GLY A 1 90 ? 19.387 0.680 -5.514 1.00 82.12 90 GLY A N 1
ATOM 726 C CA . GLY A 1 90 ? 20.540 1.320 -4.912 1.00 82.12 90 GLY A CA 1
ATOM 727 C C . GLY A 1 90 ? 21.744 0.427 -4.682 1.00 82.12 90 GLY A C 1
ATOM 728 O O . GLY A 1 90 ? 22.841 0.936 -4.463 1.00 82.12 90 GLY A O 1
ATOM 729 N N . SER A 1 91 ? 21.569 -0.891 -4.736 1.00 80.69 91 SER A N 1
ATOM 730 C CA . SER A 1 91 ? 22.617 -1.834 -4.364 1.00 80.69 91 SER A CA 1
ATOM 731 C C . SER A 1 91 ? 23.207 -2.601 -5.552 1.00 80.69 91 SER A C 1
ATOM 733 O O . SER A 1 91 ? 22.649 -2.687 -6.649 1.00 80.69 91 SER A O 1
ATOM 735 N N . LYS A 1 92 ? 24.343 -3.267 -5.304 1.00 79.00 92 LYS A N 1
ATOM 736 C CA . LYS A 1 92 ? 24.946 -4.245 -6.230 1.00 79.00 92 LYS A CA 1
ATOM 737 C C . LYS A 1 92 ? 24.071 -5.500 -6.428 1.00 79.00 92 LYS A C 1
ATOM 739 O O . LYS A 1 92 ? 24.306 -6.268 -7.363 1.00 79.00 92 LYS A O 1
ATOM 744 N N . ASN A 1 93 ? 23.052 -5.692 -5.587 1.00 85.06 93 ASN A N 1
ATOM 745 C CA . ASN A 1 93 ? 22.113 -6.815 -5.608 1.00 85.06 93 ASN A CA 1
ATOM 746 C C . ASN A 1 93 ? 20.720 -6.432 -6.134 1.00 85.06 93 ASN A C 1
ATOM 748 O O . ASN A 1 93 ? 19.794 -7.231 -6.022 1.00 85.06 93 ASN A O 1
ATOM 752 N N . ALA A 1 94 ? 20.596 -5.277 -6.793 1.00 89.56 94 ALA A N 1
ATOM 753 C CA . ALA A 1 94 ? 19.371 -4.769 -7.414 1.00 89.56 94 ALA A CA 1
ATOM 754 C C . ALA A 1 94 ? 18.543 -5.830 -8.174 1.00 89.56 94 ALA A C 1
ATOM 756 O O . ALA A 1 94 ? 17.325 -5.902 -8.046 1.00 89.56 94 ALA A O 1
ATOM 757 N N . HIS A 1 95 ? 19.205 -6.705 -8.939 1.00 91.25 95 HIS A N 1
ATOM 758 C CA . HIS A 1 95 ? 18.549 -7.789 -9.678 1.00 91.25 95 HIS A CA 1
ATOM 759 C C . HIS A 1 95 ? 17.779 -8.782 -8.789 1.00 91.25 95 HIS A C 1
ATOM 761 O O . HIS A 1 95 ? 16.712 -9.235 -9.192 1.00 91.25 95 HIS A O 1
ATOM 767 N N . ASN A 1 96 ? 18.278 -9.094 -7.588 1.00 91.38 96 ASN A N 1
ATOM 768 C CA . ASN A 1 96 ? 17.585 -9.973 -6.642 1.00 91.38 96 ASN A CA 1
ATOM 769 C C . ASN A 1 96 ? 16.360 -9.279 -6.050 1.00 91.38 96 ASN A C 1
ATOM 771 O O . ASN A 1 96 ? 15.307 -9.893 -5.946 1.00 91.38 96 ASN A O 1
ATOM 775 N N . PHE A 1 97 ? 16.473 -7.990 -5.721 1.00 91.94 97 PHE A N 1
ATOM 776 C CA . PHE A 1 97 ? 15.336 -7.194 -5.262 1.00 91.94 97 PHE A CA 1
ATOM 777 C C . PHE A 1 97 ? 14.194 -7.192 -6.292 1.00 91.94 97 PHE A C 1
ATOM 779 O O . PHE A 1 97 ? 13.049 -7.500 -5.954 1.00 91.94 97 PHE A O 1
ATOM 786 N N . VAL A 1 98 ? 14.512 -6.924 -7.561 1.00 93.06 98 VAL A N 1
ATOM 787 C CA . VAL A 1 98 ? 13.515 -6.941 -8.641 1.00 93.06 98 VAL A CA 1
ATOM 788 C C . VAL A 1 98 ? 12.956 -8.346 -8.850 1.00 93.06 98 VAL A C 1
ATOM 790 O O . VAL A 1 98 ? 11.741 -8.500 -8.919 1.00 93.06 98 VAL A O 1
ATOM 793 N N . LYS A 1 99 ? 13.806 -9.382 -8.875 1.00 93.25 99 LYS A N 1
ATOM 794 C CA . LYS A 1 99 ? 13.360 -10.778 -8.997 1.00 93.25 99 LYS A CA 1
ATOM 795 C C . LYS A 1 99 ? 12.362 -11.160 -7.899 1.00 93.25 99 LYS A C 1
ATOM 797 O O . LYS A 1 99 ? 11.276 -11.633 -8.220 1.00 93.25 99 LYS A O 1
ATOM 802 N N . ASN A 1 100 ? 12.709 -10.902 -6.639 1.00 91.38 100 ASN A N 1
ATOM 803 C CA . ASN A 1 100 ? 11.872 -11.225 -5.483 1.00 91.38 100 ASN A CA 1
ATOM 804 C C . ASN A 1 100 ? 10.556 -10.441 -5.500 1.00 91.38 100 ASN A C 1
ATOM 806 O O . ASN A 1 100 ? 9.519 -10.959 -5.101 1.00 91.38 100 ASN A O 1
ATOM 810 N N . THR A 1 101 ? 10.579 -9.193 -5.973 1.00 92.25 101 THR A N 1
ATOM 811 C CA . THR A 1 101 ? 9.348 -8.409 -6.109 1.00 92.25 101 THR A CA 1
ATOM 812 C C . THR A 1 101 ? 8.449 -8.996 -7.191 1.00 92.25 101 THR A C 1
ATOM 814 O O . THR A 1 101 ? 7.266 -9.211 -6.948 1.00 92.25 101 THR A O 1
ATOM 817 N N . LEU A 1 102 ? 9.005 -9.310 -8.366 1.00 92.38 102 LEU A N 1
ATOM 818 C CA . LEU A 1 102 ? 8.254 -9.918 -9.465 1.00 92.38 102 LEU A CA 1
ATOM 819 C C . LEU A 1 102 ? 7.663 -11.276 -9.070 1.00 92.38 102 LEU A C 1
ATOM 821 O O . LEU A 1 102 ? 6.542 -11.571 -9.452 1.00 92.38 102 LEU A O 1
ATOM 825 N N . GLU A 1 103 ? 8.354 -12.076 -8.256 1.00 91.31 103 GLU A N 1
ATOM 826 C CA . GLU A 1 103 ? 7.796 -13.320 -7.699 1.00 91.31 103 GLU A CA 1
ATOM 827 C C . GLU A 1 103 ? 6.490 -13.124 -6.923 1.00 91.31 103 GLU A C 1
ATOM 829 O O . GLU A 1 103 ? 5.673 -14.038 -6.889 1.00 91.31 103 GLU A O 1
ATOM 834 N N . ILE A 1 104 ? 6.284 -11.947 -6.331 1.00 91.00 104 ILE A N 1
ATOM 835 C CA . ILE A 1 104 ? 5.090 -11.630 -5.546 1.00 91.00 104 ILE A CA 1
ATOM 836 C C . ILE A 1 104 ? 3.979 -11.051 -6.432 1.00 91.00 104 ILE A C 1
ATOM 838 O O . ILE A 1 104 ? 2.812 -11.335 -6.193 1.00 91.00 104 ILE A O 1
ATOM 842 N N . VAL A 1 105 ? 4.320 -10.223 -7.428 1.00 91.62 105 VAL A N 1
ATOM 843 C CA . VAL A 1 105 ? 3.340 -9.342 -8.103 1.00 91.62 105 VAL A CA 1
ATOM 844 C C . VAL A 1 105 ? 3.137 -9.615 -9.595 1.00 91.62 105 VAL A C 1
ATOM 846 O O . VAL A 1 105 ? 2.366 -8.905 -10.239 1.00 91.62 105 VAL A O 1
ATOM 849 N N . GLN A 1 106 ? 3.845 -10.588 -10.177 1.00 90.00 106 GLN A N 1
ATOM 850 C CA . GLN A 1 106 ? 3.861 -10.821 -11.627 1.00 90.00 106 GLN A CA 1
ATOM 851 C C . GLN A 1 106 ? 2.463 -11.022 -12.228 1.00 90.00 106 GLN A C 1
ATOM 853 O O . GLN A 1 106 ? 2.209 -10.524 -13.319 1.00 90.00 106 GLN A O 1
ATOM 858 N N . ASP A 1 107 ? 1.550 -11.696 -11.529 1.00 89.25 107 ASP A N 1
ATOM 859 C CA . ASP A 1 107 ? 0.179 -11.945 -11.997 1.00 89.25 107 ASP A CA 1
ATOM 860 C C . ASP A 1 107 ? -0.695 -10.677 -12.029 1.00 89.25 107 ASP A C 1
ATOM 862 O O . ASP A 1 107 ? -1.757 -10.666 -12.652 1.00 89.25 107 ASP A O 1
ATOM 866 N N . LYS A 1 108 ? -0.258 -9.599 -11.367 1.00 89.25 108 LYS A N 1
ATOM 867 C CA . LYS A 1 108 ? -0.929 -8.289 -11.355 1.00 89.25 108 LYS A CA 1
ATOM 868 C C . LYS A 1 108 ? -0.270 -7.270 -12.281 1.00 89.25 108 LYS A C 1
ATOM 870 O O . LYS A 1 108 ? -0.813 -6.179 -12.474 1.00 89.25 108 LYS A O 1
ATOM 875 N N . ILE A 1 109 ? 0.886 -7.603 -12.854 1.00 88.12 109 ILE A N 1
ATOM 876 C CA . ILE A 1 109 ? 1.565 -6.769 -13.842 1.00 88.12 109 ILE A CA 1
ATOM 877 C C . ILE A 1 109 ? 0.916 -6.979 -15.208 1.00 88.12 109 ILE A C 1
ATOM 879 O O . ILE A 1 109 ? 0.791 -8.099 -15.696 1.00 88.12 109 ILE A O 1
ATOM 883 N N . ASN A 1 110 ? 0.560 -5.883 -15.873 1.00 82.56 110 ASN A N 1
ATOM 884 C CA . ASN A 1 110 ? 0.217 -5.939 -17.285 1.00 82.56 110 ASN A CA 1
ATOM 885 C C . ASN A 1 110 ? 1.510 -6.022 -18.111 1.00 82.56 110 ASN A C 1
ATOM 887 O O . ASN A 1 110 ? 2.237 -5.037 -18.210 1.00 82.56 110 ASN A O 1
ATOM 891 N N . ALA A 1 111 ? 1.777 -7.184 -18.710 1.00 77.00 111 ALA A N 1
ATOM 892 C CA . ALA A 1 111 ? 2.996 -7.455 -19.478 1.00 77.00 111 ALA A CA 1
ATOM 893 C C . ALA A 1 111 ? 3.174 -6.569 -20.730 1.00 77.00 111 ALA A C 1
ATOM 895 O O . ALA A 1 111 ? 4.283 -6.462 -21.251 1.00 77.00 111 ALA A O 1
ATOM 896 N N . VAL A 1 112 ? 2.106 -5.917 -21.207 1.00 74.88 112 VAL A N 1
ATOM 897 C CA . VAL A 1 112 ? 2.181 -4.934 -22.303 1.00 74.88 112 VAL A CA 1
ATOM 898 C C . VAL A 1 112 ? 2.847 -3.639 -21.834 1.00 74.88 112 VAL A C 1
ATOM 900 O O . VAL A 1 112 ? 3.484 -2.945 -22.624 1.00 74.88 112 VAL A O 1
ATOM 903 N N . ASN A 1 113 ? 2.715 -3.310 -20.549 1.00 79.19 113 ASN A N 1
ATOM 904 C CA . ASN A 1 113 ? 3.274 -2.089 -19.997 1.00 79.19 113 ASN A CA 1
ATOM 905 C C . ASN A 1 113 ? 4.779 -2.240 -19.762 1.00 79.19 113 ASN A C 1
ATOM 907 O O . ASN A 1 113 ? 5.273 -3.274 -19.314 1.00 79.19 113 ASN A O 1
ATOM 911 N N . GLU A 1 114 ? 5.503 -1.158 -20.020 1.00 81.75 114 GLU A N 1
ATOM 912 C CA . GLU A 1 114 ? 6.942 -1.098 -19.811 1.00 81.75 114 GLU A CA 1
ATOM 913 C C . GLU A 1 114 ? 7.305 -1.158 -18.319 1.00 81.75 114 GLU A C 1
ATOM 915 O O . GLU A 1 114 ? 6.711 -0.472 -17.474 1.00 81.75 114 GLU A O 1
ATOM 920 N N . ILE A 1 115 ? 8.345 -1.938 -18.017 1.00 89.19 115 ILE A N 1
ATOM 921 C CA . ILE A 1 115 ? 9.002 -1.946 -16.713 1.00 89.19 115 ILE A CA 1
ATOM 922 C C . ILE A 1 115 ? 10.310 -1.156 -16.797 1.00 89.19 115 ILE A C 1
ATOM 924 O O . ILE A 1 115 ? 11.205 -1.469 -17.579 1.00 89.19 115 ILE A O 1
ATOM 928 N N . VAL A 1 116 ? 10.450 -0.138 -15.958 1.00 88.19 116 VAL A N 1
ATOM 929 C CA . VAL A 1 116 ? 11.620 0.738 -15.913 1.00 88.19 116 VAL A CA 1
ATOM 930 C C . VAL A 1 116 ? 12.483 0.362 -14.716 1.00 88.19 116 VAL A C 1
ATOM 932 O O . VAL A 1 116 ? 12.022 0.343 -13.577 1.00 88.19 116 VAL A O 1
ATOM 935 N N . ILE A 1 117 ? 13.759 0.089 -14.963 1.00 90.06 117 ILE A N 1
ATOM 936 C CA . ILE A 1 117 ? 14.757 -0.178 -13.930 1.00 90.06 117 ILE A CA 1
ATOM 937 C C . ILE A 1 117 ? 15.695 1.023 -13.837 1.00 90.06 117 ILE A C 1
ATOM 939 O O . ILE A 1 117 ? 16.371 1.366 -14.811 1.00 90.06 117 ILE A O 1
ATOM 943 N N . LEU A 1 118 ? 15.758 1.632 -12.655 1.00 86.56 118 LEU A N 1
ATOM 944 C CA . LEU A 1 118 ? 16.616 2.771 -12.347 1.00 86.56 118 LEU A CA 1
ATOM 945 C C . LEU A 1 118 ? 17.720 2.343 -11.382 1.00 86.56 118 LEU A C 1
ATOM 947 O O . LEU A 1 118 ? 17.440 1.839 -10.296 1.00 86.56 118 LEU A O 1
ATOM 951 N N . THR A 1 119 ? 18.979 2.565 -11.756 1.00 86.44 119 THR A N 1
ATOM 952 C CA . THR A 1 119 ? 20.149 2.238 -10.920 1.00 86.44 119 THR A CA 1
ATOM 953 C C . THR A 1 119 ? 21.085 3.433 -10.758 1.00 86.44 119 THR A C 1
ATOM 955 O O . THR A 1 119 ? 21.043 4.338 -11.591 1.00 86.44 119 THR A O 1
ATOM 958 N N . PRO A 1 120 ? 21.996 3.436 -9.769 1.00 82.06 120 PRO A N 1
ATOM 959 C CA . PRO A 1 120 ? 23.003 4.483 -9.662 1.00 82.06 120 PRO A CA 1
ATOM 960 C C . PRO A 1 120 ? 23.943 4.489 -10.875 1.00 82.06 120 PRO A C 1
ATOM 962 O O . PRO A 1 120 ? 24.015 3.530 -11.660 1.00 82.06 120 PRO A O 1
ATOM 965 N N . LYS A 1 121 ? 24.717 5.567 -11.018 1.00 84.31 121 LYS A N 1
ATOM 966 C CA . LYS A 1 121 ? 25.775 5.633 -12.028 1.00 84.31 121 LYS A CA 1
ATOM 967 C C . LYS A 1 121 ? 26.835 4.555 -11.754 1.00 84.31 121 LYS A C 1
ATOM 969 O O . LYS A 1 121 ? 27.321 4.412 -10.638 1.00 84.31 121 LYS A O 1
ATOM 974 N N . PHE A 1 122 ? 27.199 3.794 -12.784 1.00 84.62 122 PHE A N 1
ATOM 975 C CA . PHE A 1 122 ? 28.272 2.805 -12.714 1.00 84.62 122 PHE A CA 1
ATOM 976 C C . PHE A 1 122 ? 29.609 3.476 -13.017 1.00 84.62 122 PHE A C 1
ATOM 978 O O . PHE A 1 122 ? 29.695 4.305 -13.921 1.00 84.62 122 PHE A O 1
ATOM 985 N N . GLU A 1 123 ? 30.657 3.045 -12.318 1.00 84.62 123 GLU A N 1
ATOM 986 C CA . GLU A 1 123 ? 32.031 3.530 -12.505 1.00 84.62 123 GLU A CA 1
ATOM 987 C C . GLU A 1 123 ? 32.570 3.262 -13.918 1.00 84.62 123 GLU A C 1
ATOM 989 O O . GLU A 1 123 ? 33.424 3.989 -14.416 1.00 84.62 123 GLU A O 1
ATOM 994 N N . ASN A 1 124 ? 32.080 2.214 -14.590 1.00 90.06 124 ASN A N 1
ATOM 995 C CA . ASN A 1 124 ? 32.517 1.853 -15.934 1.00 90.06 124 ASN A CA 1
ATOM 996 C C . ASN A 1 124 ? 31.436 1.104 -16.736 1.00 90.06 124 ASN A C 1
ATOM 998 O O . ASN A 1 124 ? 30.484 0.532 -16.194 1.00 90.06 124 ASN A O 1
ATOM 1002 N N . LYS A 1 125 ? 31.620 1.062 -18.065 1.00 89.81 125 LYS A N 1
ATOM 1003 C CA . LYS A 1 125 ? 30.704 0.395 -19.012 1.00 89.81 125 LYS A CA 1
ATOM 1004 C C . LYS A 1 125 ? 30.589 -1.120 -18.787 1.00 89.81 125 LYS A C 1
ATOM 1006 O O . LYS A 1 125 ? 29.547 -1.705 -19.094 1.00 89.81 125 LYS A O 1
ATOM 1011 N N . LYS A 1 126 ? 31.637 -1.766 -18.254 1.00 92.19 126 LYS A N 1
ATOM 1012 C CA . LYS A 1 126 ? 31.652 -3.214 -17.983 1.00 92.19 126 LYS A CA 1
ATOM 1013 C C . LYS A 1 126 ? 30.663 -3.563 -16.870 1.00 92.19 126 LYS A C 1
ATOM 1015 O O . LYS A 1 126 ? 29.834 -4.448 -17.065 1.00 92.19 126 LYS A O 1
ATOM 1020 N N . ALA A 1 127 ? 30.690 -2.826 -15.761 1.00 88.75 127 ALA A N 1
ATOM 1021 C CA . ALA A 1 127 ? 29.766 -3.001 -14.643 1.00 88.75 127 ALA A CA 1
ATOM 1022 C C . ALA A 1 127 ? 28.302 -2.769 -15.065 1.00 88.75 127 ALA A C 1
ATOM 1024 O O . ALA A 1 127 ? 27.438 -3.594 -14.761 1.00 88.75 127 ALA A O 1
ATOM 1025 N N . TYR A 1 128 ? 28.041 -1.720 -15.856 1.00 90.19 128 TYR A N 1
ATOM 1026 C CA . TYR A 1 128 ? 26.718 -1.465 -16.443 1.00 90.19 128 TYR A CA 1
ATOM 1027 C C . TYR A 1 128 ? 26.229 -2.649 -17.293 1.00 90.19 128 TYR A C 1
ATOM 1029 O O . TYR A 1 128 ? 25.118 -3.149 -17.108 1.00 90.19 128 TYR A O 1
ATOM 1037 N N . SER A 1 129 ? 27.077 -3.149 -18.198 1.00 91.50 129 SER A N 1
ATOM 1038 C CA . SER A 1 129 ? 26.724 -4.246 -19.112 1.00 91.50 129 SER A CA 1
ATOM 1039 C C . SER A 1 129 ? 26.462 -5.562 -18.373 1.00 91.50 129 SER A C 1
ATOM 1041 O O . SER A 1 129 ? 25.525 -6.294 -18.706 1.00 91.50 129 SER A O 1
ATOM 1043 N N . GLN A 1 130 ? 27.250 -5.853 -17.334 1.00 92.31 130 GLN A N 1
ATOM 1044 C CA . GLN A 1 130 ? 27.047 -7.017 -16.471 1.00 92.31 130 GLN A CA 1
ATOM 1045 C C . GLN A 1 130 ? 25.709 -6.942 -15.730 1.00 92.31 130 GLN A C 1
ATOM 1047 O O . GLN A 1 130 ? 24.954 -7.915 -15.741 1.00 92.31 130 GLN A O 1
ATOM 1052 N N . MET A 1 131 ? 25.374 -5.793 -15.136 1.00 92.19 131 MET A N 1
ATOM 10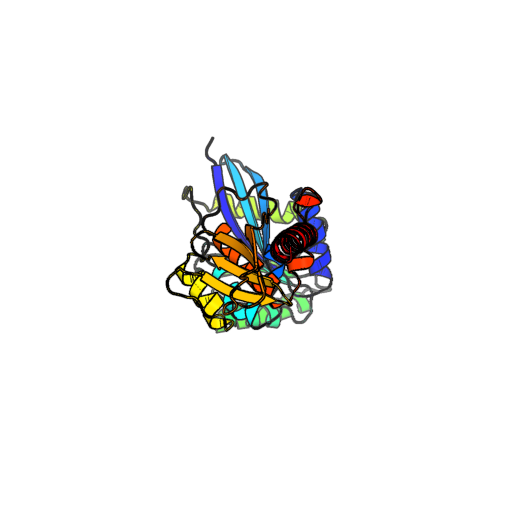53 C CA . MET A 1 131 ? 24.093 -5.622 -14.448 1.00 92.19 13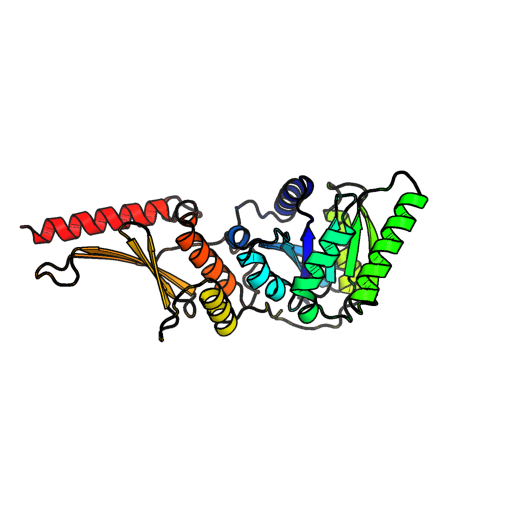1 MET A CA 1
ATOM 1054 C C . MET A 1 131 ? 22.908 -5.732 -15.417 1.00 92.19 131 MET A C 1
ATOM 1056 O O . MET A 1 131 ? 21.963 -6.475 -15.150 1.00 92.19 131 MET A O 1
ATOM 1060 N N . LYS A 1 132 ? 22.984 -5.083 -16.586 1.00 92.19 132 LYS A N 1
ATOM 1061 C CA . LYS A 1 132 ? 21.954 -5.189 -17.633 1.00 92.19 132 LYS A CA 1
ATOM 1062 C C . LYS A 1 132 ? 21.726 -6.642 -18.066 1.00 92.19 132 LYS A C 1
ATOM 1064 O O . LYS A 1 132 ? 20.590 -7.051 -18.291 1.00 92.19 132 LYS A O 1
ATOM 1069 N N . THR A 1 133 ? 22.792 -7.440 -18.139 1.00 93.69 133 THR A N 1
ATOM 1070 C CA . THR A 1 133 ? 22.712 -8.874 -18.466 1.00 93.69 133 THR A CA 1
ATOM 1071 C C . THR A 1 133 ? 22.002 -9.670 -17.369 1.00 93.69 133 THR A C 1
ATOM 1073 O O . THR A 1 133 ? 21.164 -10.515 -17.682 1.00 93.69 133 THR A O 1
ATOM 1076 N N . LYS A 1 134 ? 22.264 -9.366 -16.088 1.00 94.38 134 LYS A N 1
ATOM 1077 C CA . LYS A 1 134 ? 21.537 -9.975 -14.962 1.00 94.38 134 LYS A CA 1
ATOM 1078 C C . LYS A 1 134 ? 20.038 -9.673 -15.025 1.00 94.38 134 LYS A C 1
ATOM 1080 O O . LYS A 1 134 ? 19.242 -10.596 -14.892 1.00 94.38 134 LYS A O 1
ATOM 1085 N N . PHE A 1 135 ? 19.650 -8.427 -15.306 1.00 94.12 135 PHE A N 1
ATOM 1086 C CA . PHE A 1 135 ? 18.236 -8.075 -15.480 1.00 94.12 135 PHE A CA 1
ATOM 1087 C C . PHE A 1 135 ? 17.602 -8.793 -16.669 1.00 94.12 135 PHE A C 1
ATOM 1089 O O . PHE A 1 135 ? 16.557 -9.409 -16.505 1.00 94.12 135 PHE A O 1
ATOM 1096 N N . ARG A 1 136 ? 18.262 -8.841 -17.834 1.00 93.31 136 ARG A N 1
ATOM 1097 C CA . ARG A 1 136 ? 17.756 -9.620 -18.981 1.00 93.31 136 ARG A CA 1
ATOM 1098 C C . ARG A 1 136 ? 17.463 -11.074 -18.617 1.00 93.31 136 ARG A C 1
ATOM 1100 O O . ARG A 1 136 ? 16.472 -11.619 -19.087 1.00 93.31 136 ARG A O 1
ATOM 1107 N N . LYS A 1 137 ? 18.306 -11.696 -17.788 1.00 94.44 137 LYS A N 1
ATOM 1108 C CA . LYS A 1 137 ? 18.072 -13.059 -17.302 1.00 94.44 137 LYS A CA 1
ATOM 1109 C C . LYS A 1 137 ? 16.809 -13.139 -16.437 1.00 94.44 137 LYS A C 1
ATOM 1111 O O . LYS A 1 137 ? 15.956 -13.966 -16.729 1.00 94.44 137 LYS A O 1
ATOM 1116 N N . VAL A 1 138 ? 16.660 -12.253 -15.447 1.00 93.88 138 VAL A N 1
ATOM 1117 C CA . VAL A 1 138 ? 15.463 -12.190 -14.581 1.00 93.88 138 VAL A CA 1
ATOM 1118 C C . VAL A 1 138 ? 14.185 -12.022 -15.406 1.00 93.88 138 VAL A C 1
ATOM 1120 O O . VAL A 1 138 ? 13.221 -12.749 -15.208 1.00 93.88 138 VAL A O 1
ATOM 1123 N N . PHE A 1 139 ? 14.183 -11.096 -16.361 1.00 92.12 139 PHE A N 1
ATOM 1124 C CA . PHE A 1 139 ? 13.007 -10.786 -17.172 1.00 92.12 139 PHE A CA 1
ATOM 1125 C C . PHE A 1 139 ? 12.631 -11.927 -18.127 1.00 92.12 139 PHE A C 1
ATOM 1127 O O . PHE A 1 139 ? 11.456 -12.264 -18.241 1.00 92.12 139 PHE A O 1
ATOM 1134 N N . ARG A 1 140 ? 13.624 -12.614 -18.711 1.00 90.94 140 ARG A N 1
ATOM 1135 C CA . ARG A 1 140 ? 13.399 -13.850 -19.479 1.00 90.94 140 ARG A CA 1
ATOM 1136 C C . ARG A 1 140 ? 12.825 -14.976 -18.621 1.00 90.94 140 ARG A C 1
ATOM 1138 O O . ARG A 1 140 ? 11.871 -15.612 -19.045 1.00 90.94 140 ARG A O 1
ATOM 1145 N N . GLU A 1 141 ? 13.363 -15.196 -17.418 1.00 91.44 141 GLU A N 1
ATOM 1146 C CA . GLU A 1 141 ? 12.834 -16.189 -16.460 1.00 91.44 141 GLU A CA 1
ATOM 1147 C C . GLU A 1 141 ? 11.372 -15.907 -16.077 1.00 91.44 141 GLU A C 1
ATOM 1149 O O . GLU A 1 141 ? 10.642 -16.820 -15.702 1.00 91.44 141 GLU A O 1
ATOM 1154 N N . LYS A 1 142 ? 10.948 -14.643 -16.164 1.00 88.06 142 LYS A N 1
ATOM 1155 C CA . LYS A 1 142 ? 9.595 -14.186 -15.840 1.00 88.06 142 LYS A CA 1
ATOM 1156 C C . LYS A 1 142 ? 8.707 -13.972 -17.068 1.00 88.06 142 LYS A C 1
ATOM 1158 O O . LYS A 1 142 ? 7.591 -13.504 -16.899 1.00 88.06 142 LYS A O 1
ATOM 1163 N N . PHE A 1 143 ? 9.156 -14.313 -18.277 1.00 87.00 143 PHE A N 1
ATOM 1164 C CA . PHE A 1 143 ? 8.397 -14.083 -19.517 1.00 87.00 143 PHE A CA 1
ATOM 1165 C C . PHE A 1 143 ? 7.934 -12.620 -19.685 1.00 87.00 143 PHE A C 1
ATOM 1167 O O . PHE A 1 143 ? 6.845 -12.345 -20.180 1.00 87.00 143 PHE A O 1
ATOM 1174 N N . LEU A 1 144 ? 8.764 -11.671 -19.241 1.00 85.38 144 LEU A N 1
ATOM 1175 C CA . LEU A 1 144 ? 8.538 -10.234 -19.384 1.00 85.38 144 LEU A CA 1
ATOM 1176 C C . LEU A 1 144 ? 9.529 -9.699 -20.417 1.00 85.38 144 LEU A C 1
ATOM 1178 O O . LEU A 1 144 ? 10.733 -9.667 -20.171 1.00 85.38 144 LEU A O 1
ATOM 1182 N N . GLU A 1 145 ? 9.038 -9.300 -21.585 1.00 75.19 145 GLU A N 1
ATOM 1183 C CA . GLU A 1 145 ? 9.907 -8.928 -22.712 1.00 75.19 145 GLU A CA 1
ATOM 1184 C C . GLU A 1 145 ? 10.273 -7.438 -22.725 1.00 75.19 145 GLU A C 1
ATOM 1186 O O . GLU A 1 145 ? 11.336 -7.061 -23.221 1.00 75.19 145 GLU A O 1
ATOM 1191 N N . ASN A 1 146 ? 9.442 -6.598 -22.102 1.00 81.38 146 ASN A N 1
ATOM 1192 C CA . ASN A 1 146 ? 9.546 -5.144 -22.182 1.00 81.38 146 ASN A CA 1
ATOM 1193 C C . ASN A 1 146 ? 10.119 -4.548 -20.893 1.00 81.38 146 ASN A C 1
ATOM 1195 O O . ASN A 1 146 ? 9.393 -4.301 -19.926 1.00 81.38 146 ASN A O 1
ATOM 1199 N N . PHE A 1 147 ? 11.427 -4.277 -20.889 1.00 88.69 147 PHE A N 1
ATOM 1200 C CA . PHE A 1 147 ? 12.029 -3.454 -19.845 1.00 88.69 147 PHE A CA 1
ATOM 1201 C C . PHE A 1 147 ? 13.089 -2.492 -20.367 1.00 88.69 147 PHE A C 1
ATOM 1203 O O . PHE A 1 147 ? 13.873 -2.816 -21.264 1.00 88.69 147 PHE A O 1
ATOM 1210 N N . SER A 1 148 ? 13.164 -1.345 -19.703 1.00 86.75 148 SER A N 1
ATOM 1211 C CA . SER A 1 148 ? 14.168 -0.319 -19.949 1.00 86.75 148 SER A CA 1
ATOM 1212 C C . SER A 1 148 ? 15.089 -0.160 -18.744 1.00 86.75 148 SER A C 1
ATOM 1214 O O . SER A 1 148 ? 14.693 -0.354 -17.595 1.00 86.75 148 SER A O 1
ATOM 1216 N N . PHE A 1 149 ? 16.363 0.132 -19.009 1.00 87.25 149 PHE A N 1
ATOM 1217 C CA . PHE A 1 149 ? 17.427 0.145 -18.003 1.00 87.25 149 PHE A CA 1
ATOM 1218 C C . PHE A 1 149 ? 18.187 1.469 -18.050 1.00 87.25 149 PHE A C 1
ATOM 1220 O O . PHE A 1 149 ? 19.000 1.686 -18.957 1.00 87.25 149 PHE A O 1
ATOM 1227 N N . HIS A 1 150 ? 17.937 2.325 -17.059 1.00 83.88 150 HIS A N 1
ATOM 1228 C CA . HIS A 1 150 ? 18.472 3.683 -16.983 1.00 83.88 150 HIS A CA 1
ATOM 1229 C C . HIS A 1 150 ? 19.288 3.906 -15.710 1.00 83.88 150 HIS A C 1
ATOM 1231 O O . HIS A 1 150 ? 19.149 3.204 -14.705 1.00 83.88 150 HIS A O 1
ATOM 1237 N N . GLN A 1 151 ? 20.153 4.916 -15.766 1.00 81.31 151 GLN A N 1
ATOM 1238 C CA . GLN A 1 151 ? 20.942 5.369 -14.629 1.00 81.31 151 GLN A CA 1
ATOM 1239 C C . GLN A 1 151 ? 20.375 6.696 -14.135 1.00 81.31 151 GLN A C 1
ATOM 1241 O O . GLN A 1 151 ? 20.131 7.579 -14.953 1.00 81.31 151 GLN A O 1
ATOM 1246 N N . TRP A 1 152 ? 20.192 6.853 -12.828 1.00 73.94 152 TRP A N 1
ATOM 1247 C CA . TRP A 1 152 ? 19.828 8.146 -12.251 1.00 73.94 152 TRP A CA 1
ATOM 1248 C C . TRP A 1 152 ? 21.091 8.943 -11.885 1.00 73.94 152 TRP A C 1
ATOM 1250 O O . TRP A 1 152 ? 22.116 8.368 -11.506 1.00 73.94 152 TRP A O 1
ATOM 1260 N N . VAL A 1 153 ? 21.033 10.266 -12.075 1.00 58.91 153 VAL A N 1
ATOM 1261 C CA . VAL A 1 153 ? 22.188 11.176 -11.958 1.00 58.91 153 VAL A CA 1
ATOM 1262 C C . VAL A 1 153 ? 22.272 11.801 -10.560 1.00 58.91 153 VAL A C 1
ATOM 1264 O O . VAL A 1 153 ? 23.372 11.911 -10.024 1.00 58.91 153 VAL A O 1
ATOM 1267 N N . ASN A 1 154 ? 21.131 12.127 -9.938 1.00 64.06 154 ASN A N 1
ATOM 1268 C CA . ASN A 1 154 ? 21.028 12.587 -8.551 1.00 64.06 154 ASN A CA 1
ATOM 1269 C C . ASN A 1 154 ? 19.607 12.335 -7.995 1.00 64.06 154 ASN A C 1
ATOM 1271 O O . ASN A 1 154 ? 18.631 12.410 -8.739 1.00 64.06 154 ASN A O 1
ATOM 1275 N N . LEU A 1 155 ? 19.482 12.067 -6.691 1.00 58.22 155 LEU A N 1
ATOM 1276 C CA . LEU A 1 155 ? 18.194 11.971 -5.988 1.00 58.22 155 LEU A CA 1
ATOM 1277 C C . LEU A 1 155 ? 17.461 13.320 -5.924 1.00 58.22 155 LEU A C 1
ATOM 1279 O O . LEU A 1 155 ? 16.247 13.345 -5.782 1.00 58.22 155 LEU A O 1
ATOM 1283 N N . ASN A 1 156 ? 18.159 14.447 -6.063 1.00 56.75 156 ASN A N 1
ATOM 1284 C CA . ASN A 1 156 ? 17.511 15.764 -6.053 1.00 56.75 156 ASN A CA 1
ATOM 1285 C C . ASN A 1 156 ? 16.817 16.113 -7.389 1.00 56.75 156 ASN A C 1
ATOM 1287 O O . ASN A 1 156 ? 16.001 17.028 -7.429 1.00 56.75 156 ASN A O 1
ATOM 1291 N N . ASP A 1 157 ? 17.054 15.340 -8.458 1.00 60.84 157 ASP A N 1
ATOM 1292 C CA . ASP A 1 157 ? 16.441 15.536 -9.785 1.00 60.84 157 ASP A CA 1
ATOM 1293 C C . ASP A 1 157 ? 15.170 14.689 -9.998 1.00 60.84 157 ASP A C 1
ATOM 1295 O O . ASP A 1 157 ? 14.690 14.542 -11.124 1.00 60.84 157 ASP A O 1
ATOM 1299 N N . ILE A 1 158 ? 14.588 14.132 -8.928 1.00 62.31 158 ILE A N 1
ATOM 1300 C CA . ILE A 1 158 ? 13.361 13.312 -8.979 1.00 62.31 158 ILE A CA 1
ATOM 1301 C C . ILE A 1 158 ? 12.232 14.027 -9.724 1.00 62.31 158 ILE A C 1
ATOM 1303 O O . ILE A 1 158 ? 11.535 13.400 -10.515 1.00 62.31 158 ILE A O 1
ATOM 1307 N N . SER A 1 159 ? 12.086 15.340 -9.541 1.00 60.50 159 SER A N 1
ATOM 1308 C CA . SER A 1 159 ? 11.117 16.150 -10.286 1.00 60.50 159 SER A CA 1
ATOM 1309 C C . SER A 1 159 ? 11.331 16.097 -11.797 1.00 60.50 159 SER A C 1
ATOM 1311 O O . SER A 1 159 ? 10.354 16.039 -12.539 1.00 60.50 159 SER A O 1
ATOM 1313 N N . SER A 1 160 ? 12.585 16.119 -12.259 1.00 65.00 160 SER A N 1
ATOM 1314 C CA . SER A 1 160 ? 12.907 16.022 -13.687 1.00 65.00 160 SER A CA 1
ATOM 1315 C C . SER A 1 160 ? 12.586 14.627 -14.204 1.00 65.00 160 SER A C 1
ATOM 1317 O O . SER A 1 160 ? 11.858 14.494 -15.177 1.00 65.00 160 SER A O 1
ATOM 1319 N N . LEU A 1 161 ? 13.023 13.589 -13.485 1.00 66.12 161 LEU A N 1
ATOM 1320 C CA . LEU A 1 161 ? 12.729 12.200 -13.831 1.00 66.12 161 LEU A CA 1
ATOM 1321 C C . LEU A 1 161 ? 11.216 11.944 -13.918 1.00 66.12 161 LEU A C 1
ATOM 1323 O O . LEU A 1 161 ? 10.749 11.304 -14.854 1.00 66.12 161 LEU A O 1
ATOM 1327 N N . LEU A 1 162 ? 10.443 12.436 -12.947 1.00 66.94 162 LEU A N 1
ATOM 1328 C CA . LEU A 1 162 ? 8.989 12.300 -12.949 1.00 66.94 162 LEU A CA 1
ATOM 1329 C C . LEU A 1 162 ? 8.352 13.077 -14.100 1.00 66.94 162 LEU A C 1
ATOM 1331 O O . LEU A 1 162 ? 7.406 12.570 -14.687 1.00 66.94 162 LEU A O 1
ATOM 1335 N N . ARG A 1 163 ? 8.861 14.260 -14.460 1.00 65.88 163 ARG A N 1
ATOM 1336 C CA . ARG A 1 163 ? 8.378 15.016 -15.627 1.00 65.88 163 ARG A CA 1
ATOM 1337 C C . ARG A 1 163 ? 8.660 14.286 -16.937 1.00 65.88 163 ARG A C 1
ATOM 1339 O O . ARG A 1 163 ? 7.721 14.108 -17.705 1.00 65.88 163 ARG A O 1
ATOM 1346 N N . ASP A 1 164 ? 9.878 13.793 -17.137 1.00 67.06 164 ASP A N 1
ATOM 1347 C CA . ASP A 1 164 ? 10.253 13.018 -18.328 1.00 67.06 164 ASP A CA 1
ATOM 1348 C C . ASP A 1 164 ? 9.374 11.760 -18.446 1.00 67.06 164 ASP A C 1
ATOM 1350 O O . ASP A 1 164 ? 8.811 11.456 -19.498 1.00 67.06 164 ASP A O 1
ATOM 1354 N N . LEU A 1 165 ? 9.153 11.071 -17.319 1.00 65.44 165 LEU A N 1
ATOM 1355 C CA . LEU A 1 165 ? 8.233 9.937 -17.243 1.00 65.44 165 LEU A CA 1
ATOM 1356 C C . LEU A 1 165 ? 6.788 10.339 -17.549 1.00 65.44 165 LEU A C 1
ATOM 1358 O O . LEU A 1 165 ? 6.088 9.572 -18.207 1.00 65.44 165 LEU A O 1
ATOM 1362 N N . VAL A 1 166 ? 6.316 11.500 -17.081 1.00 64.81 166 VAL A N 1
ATOM 1363 C CA . VAL A 1 166 ? 4.974 12.000 -17.409 1.00 64.81 166 VAL A CA 1
ATOM 1364 C C . VAL A 1 166 ? 4.848 12.242 -18.908 1.00 64.81 166 VAL A C 1
ATOM 1366 O O . VAL A 1 166 ? 3.838 11.838 -19.479 1.00 64.81 166 VAL A O 1
ATOM 1369 N N . GLU A 1 167 ? 5.833 12.862 -19.554 1.00 65.00 167 GLU A N 1
ATOM 1370 C CA . GLU A 1 167 ? 5.792 13.114 -20.998 1.00 65.00 167 GLU A CA 1
ATOM 1371 C C . GLU A 1 167 ? 5.698 11.801 -21.788 1.00 65.00 167 GLU A C 1
ATOM 1373 O O . GLU A 1 167 ? 4.775 11.633 -22.592 1.00 65.00 167 GLU A O 1
ATOM 1378 N N . ASP A 1 168 ? 6.543 10.820 -21.463 1.00 64.56 168 ASP A N 1
ATOM 1379 C CA . ASP A 1 168 ? 6.512 9.479 -22.059 1.00 64.56 168 ASP A CA 1
ATOM 1380 C C . ASP A 1 168 ? 5.184 8.747 -21.822 1.00 64.56 168 ASP A C 1
ATOM 1382 O O . ASP A 1 168 ? 4.662 8.049 -22.699 1.00 64.56 168 ASP A O 1
ATOM 1386 N N . ILE A 1 169 ? 4.627 8.874 -20.617 1.00 60.94 169 ILE A N 1
ATOM 1387 C CA . ILE A 1 169 ? 3.345 8.273 -20.251 1.00 60.94 169 ILE A CA 1
ATOM 1388 C C . ILE A 1 169 ? 2.215 8.933 -21.052 1.00 60.94 169 ILE A C 1
ATOM 1390 O O . ILE A 1 169 ? 1.383 8.240 -21.630 1.00 60.94 169 ILE A O 1
ATOM 1394 N N . VAL A 1 170 ? 2.197 10.261 -21.152 1.00 56.28 170 VAL A N 1
ATOM 1395 C CA . VAL A 1 170 ? 1.101 11.038 -21.751 1.00 56.28 170 VAL A CA 1
ATOM 1396 C C . VAL A 1 170 ? 1.077 10.954 -23.275 1.00 56.28 170 VAL A C 1
ATOM 1398 O O . VAL A 1 170 ? -0.008 10.933 -23.868 1.00 56.28 170 VAL A O 1
ATOM 1401 N N . ILE A 1 171 ? 2.238 10.833 -23.924 1.00 56.62 171 ILE A N 1
ATOM 1402 C CA . ILE A 1 171 ? 2.335 10.614 -25.376 1.00 56.62 171 ILE A CA 1
ATOM 1403 C C . ILE A 1 171 ? 1.678 9.282 -25.777 1.00 56.62 171 ILE A C 1
ATOM 1405 O O . ILE A 1 171 ? 0.994 9.217 -26.805 1.00 56.62 171 ILE A O 1
ATOM 1409 N N . ASN A 1 172 ? 1.793 8.258 -24.929 1.00 54.75 172 ASN A N 1
ATOM 1410 C CA . ASN A 1 172 ? 1.316 6.901 -25.203 1.00 54.75 172 ASN A CA 1
ATOM 1411 C C . ASN A 1 172 ? -0.127 6.618 -24.729 1.00 54.75 172 ASN A C 1
ATOM 1413 O O . ASN A 1 172 ? -0.650 5.530 -24.967 1.00 54.75 172 ASN A O 1
ATOM 1417 N N . ILE A 1 173 ? -0.807 7.575 -24.085 1.00 54.78 173 ILE A N 1
ATOM 1418 C CA . ILE A 1 173 ? -2.169 7.377 -23.558 1.00 54.78 173 ILE A CA 1
ATOM 1419 C C . ILE A 1 173 ? -3.242 7.667 -24.622 1.00 54.78 173 ILE A C 1
ATOM 1421 O O . ILE A 1 173 ? -3.391 8.798 -25.092 1.00 54.78 173 ILE A O 1
ATOM 1425 N N . GLN A 1 174 ? -4.067 6.658 -24.934 1.00 52.03 174 GLN A N 1
ATOM 1426 C CA . GLN A 1 174 ? -5.430 6.867 -25.442 1.00 52.03 174 GLN A CA 1
ATOM 1427 C C . GLN A 1 174 ? -6.334 7.360 -24.297 1.00 52.03 174 GLN A C 1
ATOM 1429 O O . GLN A 1 174 ? -6.225 6.884 -23.171 1.00 52.03 174 GLN A O 1
ATOM 1434 N N . ARG A 1 175 ? -7.232 8.317 -24.575 1.00 49.66 175 ARG A N 1
ATOM 1435 C CA . ARG A 1 175 ? -8.171 8.916 -23.603 1.00 49.66 175 ARG A CA 1
ATOM 1436 C C . ARG A 1 175 ? -9.047 7.855 -22.915 1.00 49.66 175 ARG A C 1
ATOM 1438 O O . ARG A 1 175 ? -10.079 7.483 -23.455 1.00 49.66 175 ARG A O 1
ATOM 1445 N N . VAL A 1 176 ? -8.676 7.393 -21.725 1.00 47.66 176 VAL A N 1
ATOM 1446 C CA . VAL A 1 176 ? -9.500 6.521 -20.861 1.00 47.66 176 VAL A CA 1
ATOM 1447 C C . VAL A 1 176 ? -8.866 6.537 -19.467 1.00 47.66 176 VAL A C 1
ATOM 1449 O O . VAL A 1 176 ? -7.653 6.408 -19.370 1.00 47.66 176 VAL A O 1
ATOM 1452 N N . THR A 1 177 ? -9.532 6.714 -18.332 1.00 49.38 177 THR A N 1
ATOM 1453 C CA . THR A 1 177 ? -10.935 6.696 -17.891 1.00 49.38 177 THR A CA 1
ATOM 1454 C C . THR A 1 177 ? -11.014 7.644 -16.682 1.00 49.38 177 THR A C 1
ATOM 1456 O O . THR A 1 177 ? -10.011 7.885 -16.017 1.00 49.38 177 THR A O 1
ATOM 1459 N N . THR A 1 178 ? -12.196 8.141 -16.315 1.00 50.16 178 THR A N 1
ATOM 1460 C CA . THR A 1 178 ? -12.405 8.927 -15.074 1.00 50.16 178 THR A CA 1
ATOM 1461 C C . THR A 1 178 ? -12.129 8.147 -13.778 1.00 50.16 178 THR A C 1
ATOM 1463 O O . THR A 1 178 ? -12.213 8.715 -12.695 1.00 50.16 178 THR A O 1
ATOM 1466 N N . HIS A 1 179 ? -11.812 6.852 -13.880 1.00 58.31 179 HIS A N 1
ATOM 1467 C CA . HIS A 1 179 ? -11.642 5.929 -12.766 1.00 58.31 179 HIS A CA 1
ATOM 1468 C C . HIS A 1 179 ? -10.443 5.010 -13.025 1.00 58.31 179 HIS A C 1
ATOM 1470 O O . HIS A 1 179 ? -10.348 4.406 -14.097 1.00 58.31 179 HIS A O 1
ATOM 1476 N N . ILE A 1 180 ? -9.563 4.879 -12.031 1.00 62.06 180 ILE A N 1
ATOM 1477 C CA . ILE A 1 180 ? -8.518 3.852 -11.984 1.00 62.06 180 ILE A CA 1
ATOM 1478 C C . ILE A 1 180 ? -8.970 2.804 -10.966 1.00 62.06 180 ILE A C 1
ATOM 1480 O O . ILE A 1 180 ? -9.170 3.163 -9.804 1.00 62.06 180 ILE A O 1
ATOM 1484 N N . PRO A 1 181 ? -9.142 1.531 -11.358 1.00 63.41 181 PRO A N 1
ATOM 1485 C CA . PRO A 1 181 ? -9.359 0.478 -10.382 1.00 63.41 181 PRO A CA 1
ATOM 1486 C C . PRO A 1 181 ? -8.087 0.334 -9.546 1.00 63.41 181 PRO A C 1
ATOM 1488 O O . PRO A 1 181 ? -7.026 -0.034 -10.054 1.00 63.41 181 PRO A O 1
ATOM 1491 N N . ILE A 1 182 ? -8.185 0.640 -8.257 1.00 65.75 182 ILE A N 1
ATOM 1492 C CA . ILE A 1 182 ? -7.270 0.065 -7.283 1.00 65.75 182 ILE A CA 1
ATOM 1493 C C . ILE A 1 182 ? -7.818 -1.340 -7.015 1.00 65.75 182 ILE A C 1
ATOM 1495 O O . ILE A 1 182 ? -9.033 -1.506 -6.933 1.00 65.75 182 ILE A O 1
ATOM 1499 N N . GLY A 1 183 ? -6.958 -2.357 -6.939 1.00 68.25 183 GLY A N 1
ATOM 1500 C CA . GLY A 1 183 ? -7.369 -3.746 -6.702 1.00 68.25 183 GLY A CA 1
ATOM 1501 C C . GLY A 1 183 ? -7.903 -3.998 -5.291 1.00 68.25 183 GLY A C 1
ATOM 1502 O O . GLY A 1 183 ? -7.601 -5.036 -4.736 1.00 68.25 183 GLY A O 1
ATOM 1503 N N . PHE A 1 184 ? -8.601 -3.035 -4.690 1.00 78.00 184 PHE A N 1
ATOM 1504 C CA . PHE A 1 184 ? -9.197 -3.124 -3.368 1.00 78.00 184 PHE A CA 1
ATOM 1505 C C . PHE A 1 184 ? -10.684 -2.829 -3.498 1.00 78.00 184 PHE A C 1
ATOM 1507 O O . PHE A 1 184 ? -11.091 -1.735 -3.892 1.00 78.00 184 PHE A O 1
ATOM 1514 N N . ASP A 1 185 ? -11.460 -3.842 -3.167 1.00 85.19 185 ASP A N 1
ATOM 1515 C CA . ASP A 1 185 ? -12.882 -3.807 -2.884 1.00 85.19 185 ASP A CA 1
ATOM 1516 C C . ASP A 1 185 ? -13.124 -4.544 -1.559 1.00 85.19 185 ASP A C 1
ATOM 1518 O O . ASP A 1 185 ? -12.187 -5.054 -0.937 1.00 85.19 185 ASP A O 1
ATOM 1522 N N . LEU A 1 186 ? -14.379 -4.587 -1.112 1.00 88.06 186 LEU A N 1
ATOM 1523 C CA . LEU A 1 186 ? -14.740 -5.245 0.142 1.00 88.06 186 LEU A CA 1
ATOM 1524 C C . LEU A 1 186 ? -14.285 -6.711 0.177 1.00 88.06 186 LEU A C 1
ATOM 1526 O O . LEU A 1 186 ? -13.708 -7.138 1.171 1.00 88.06 186 LEU A O 1
ATOM 1530 N N . GLU A 1 187 ? -14.498 -7.461 -0.906 1.00 90.31 187 GLU A N 1
ATOM 1531 C CA . GLU A 1 187 ? -14.105 -8.873 -0.997 1.00 90.31 187 GLU A CA 1
ATOM 1532 C C . GLU A 1 187 ? -12.595 -9.039 -0.797 1.00 90.31 187 GLU A C 1
ATOM 1534 O O . GLU A 1 187 ? -12.148 -9.845 0.022 1.00 90.31 187 GLU A O 1
ATOM 1539 N N . THR A 1 188 ? -11.804 -8.208 -1.474 1.00 89.12 188 THR A N 1
ATOM 1540 C CA . THR A 1 188 ? -10.349 -8.198 -1.335 1.00 89.12 188 THR A CA 1
ATOM 1541 C C . THR A 1 188 ? -9.912 -7.829 0.081 1.00 89.12 188 THR A C 1
ATOM 1543 O O . THR A 1 188 ? -9.019 -8.462 0.643 1.00 89.12 188 THR A O 1
ATOM 1546 N N . VAL A 1 189 ? -10.530 -6.809 0.682 1.00 89.94 189 VAL A N 1
ATOM 1547 C CA . VAL A 1 189 ? -10.225 -6.381 2.055 1.00 89.94 189 VAL A CA 1
ATOM 1548 C C . VAL A 1 189 ? -10.492 -7.501 3.053 1.00 89.94 189 VAL A C 1
ATOM 1550 O O . VAL A 1 189 ? -9.670 -7.745 3.938 1.00 89.94 189 VAL A O 1
ATOM 1553 N N . GLU A 1 190 ? -11.610 -8.206 2.907 1.00 93.62 190 GLU A N 1
ATOM 1554 C CA . GLU A 1 190 ? -11.930 -9.340 3.763 1.00 93.62 190 GLU A CA 1
ATOM 1555 C C . GLU A 1 190 ? -10.972 -10.507 3.590 1.00 93.62 190 GLU A C 1
ATOM 1557 O O . GLU A 1 190 ? -10.556 -11.096 4.586 1.00 93.62 190 GLU A O 1
ATOM 1562 N N . ASP A 1 191 ? -10.623 -10.854 2.352 1.00 92.75 191 ASP A N 1
ATOM 1563 C CA . ASP A 1 191 ? -9.655 -11.912 2.069 1.00 92.75 191 ASP A CA 1
ATOM 1564 C C . ASP A 1 191 ? -8.294 -11.588 2.701 1.00 92.75 191 ASP A C 1
ATOM 1566 O O . ASP A 1 191 ? -7.699 -12.429 3.377 1.00 92.75 191 ASP A O 1
ATOM 1570 N N . ILE A 1 192 ? -7.837 -10.339 2.576 1.00 91.56 192 ILE A N 1
ATOM 1571 C CA . ILE A 1 192 ? -6.614 -9.864 3.228 1.00 91.56 192 ILE A CA 1
ATOM 1572 C C . ILE A 1 192 ? -6.735 -9.977 4.753 1.00 91.56 192 ILE A C 1
ATOM 1574 O O . ILE A 1 192 ? -5.819 -10.498 5.390 1.00 91.56 192 ILE A O 1
ATOM 1578 N N . ALA A 1 193 ? -7.845 -9.532 5.349 1.00 92.50 193 ALA A N 1
ATOM 1579 C CA . ALA A 1 193 ? -8.056 -9.623 6.793 1.00 92.50 193 ALA A CA 1
ATOM 1580 C C . ALA A 1 193 ? -8.031 -11.087 7.276 1.00 92.50 193 ALA A C 1
ATOM 1582 O O . ALA A 1 193 ? -7.292 -11.425 8.203 1.00 92.50 193 ALA A O 1
ATOM 1583 N N . LYS A 1 194 ? -8.748 -11.984 6.591 1.00 94.00 194 LYS A N 1
ATOM 1584 C CA . LYS A 1 194 ? -8.788 -13.424 6.897 1.00 94.00 194 LYS A CA 1
ATOM 1585 C C . LYS A 1 194 ? -7.405 -14.069 6.766 1.00 94.00 194 LYS A C 1
ATOM 1587 O O . LYS A 1 194 ? -6.979 -14.792 7.663 1.00 94.00 194 LYS A O 1
ATOM 1592 N N . LYS A 1 195 ? -6.646 -13.749 5.710 1.00 91.88 195 LYS A N 1
ATOM 1593 C CA . LYS A 1 195 ? -5.259 -14.225 5.511 1.00 91.88 195 LYS A CA 1
ATOM 1594 C C . LYS A 1 195 ? -4.287 -13.749 6.587 1.00 91.88 195 LYS A C 1
ATOM 1596 O O . LYS A 1 195 ? -3.240 -14.364 6.770 1.00 91.88 195 LYS A O 1
ATOM 1601 N N . GLN A 1 196 ? -4.610 -12.661 7.279 1.00 89.75 196 GLN A N 1
ATOM 1602 C CA . GLN A 1 196 ? -3.834 -12.143 8.407 1.00 89.75 196 GLN A CA 1
ATOM 1603 C C . GLN A 1 196 ? -4.350 -12.652 9.764 1.00 89.75 196 GLN A C 1
ATOM 1605 O O . GLN A 1 196 ? -3.825 -12.254 10.799 1.00 89.75 196 GLN A O 1
ATOM 1610 N N . GLY A 1 197 ? -5.330 -13.563 9.763 1.00 91.81 197 GLY A N 1
ATOM 1611 C CA . GLY A 1 197 ? -5.833 -14.240 10.957 1.00 91.81 197 GLY A CA 1
ATOM 1612 C C . GLY A 1 197 ? -7.001 -13.539 11.650 1.00 91.81 197 GLY A C 1
ATOM 1613 O O . GLY A 1 197 ? -7.341 -13.916 12.768 1.00 91.81 197 GLY A O 1
ATOM 1614 N N . PHE A 1 198 ? -7.622 -12.534 11.026 1.00 94.88 198 PHE A N 1
ATOM 1615 C CA . PHE A 1 198 ? -8.814 -11.901 11.586 1.00 94.88 198 PHE A CA 1
ATOM 1616 C C . PHE A 1 198 ? -10.082 -12.693 11.268 1.00 94.88 198 PHE A C 1
ATOM 1618 O O . PHE A 1 198 ? -10.291 -13.144 10.141 1.00 94.88 198 PHE A O 1
ATOM 1625 N N . GLU A 1 199 ? -10.976 -12.777 12.249 1.00 96.06 199 GLU A N 1
ATOM 1626 C CA . GLU A 1 199 ? -12.347 -13.228 12.033 1.00 96.06 199 GLU A CA 1
ATOM 1627 C C . GLU A 1 199 ? -13.198 -12.059 11.525 1.00 96.06 199 GLU A C 1
ATOM 1629 O O . GLU A 1 199 ? -13.284 -11.009 12.167 1.00 96.06 199 GLU A O 1
ATOM 1634 N N . VAL A 1 200 ? -13.827 -12.250 10.365 1.00 96.75 200 VAL A N 1
ATOM 1635 C CA . VAL A 1 200 ? -14.791 -11.307 9.785 1.00 96.75 200 VAL A CA 1
ATOM 1636 C C . VAL A 1 200 ? -16.183 -11.906 9.943 1.00 96.75 200 VAL A C 1
ATOM 1638 O O . VAL A 1 200 ? -16.437 -13.005 9.449 1.00 96.75 200 VAL A O 1
ATOM 1641 N N . ASN A 1 201 ? -17.073 -11.208 10.647 1.00 95.56 201 ASN A N 1
ATOM 1642 C CA . ASN A 1 201 ? -18.439 -11.681 10.877 1.00 95.56 201 ASN A CA 1
ATOM 1643 C C . ASN A 1 201 ? -19.385 -11.363 9.700 1.00 95.56 201 ASN A C 1
ATOM 1645 O O . ASN A 1 201 ? -19.025 -10.666 8.754 1.00 95.56 201 ASN A O 1
ATOM 1649 N N . GLU A 1 202 ? -20.638 -11.813 9.793 1.00 94.81 202 GLU A N 1
ATOM 1650 C CA . GLU A 1 202 ? -21.683 -11.590 8.775 1.00 94.81 202 GLU A CA 1
ATOM 1651 C C . GLU A 1 202 ? -22.026 -10.110 8.522 1.00 94.81 202 GLU A C 1
ATOM 1653 O O . GLU A 1 202 ? -22.675 -9.781 7.535 1.00 94.81 202 GLU A O 1
ATOM 1658 N N . LYS A 1 203 ? -21.611 -9.203 9.414 1.00 95.38 203 LYS A N 1
ATOM 1659 C CA . LYS A 1 203 ? -21.794 -7.750 9.276 1.00 95.38 203 LYS A CA 1
ATOM 1660 C C . LYS A 1 203 ? -20.573 -7.060 8.669 1.00 95.38 203 LYS A C 1
ATOM 1662 O O . LYS A 1 203 ? -20.496 -5.830 8.713 1.00 95.38 203 LYS A O 1
ATOM 1667 N N . HIS A 1 204 ? -19.625 -7.835 8.141 1.00 96.06 204 HIS A N 1
ATOM 1668 C CA . HIS A 1 204 ? -18.351 -7.348 7.618 1.00 96.06 204 HIS A CA 1
ATOM 1669 C C . HIS A 1 204 ? -17.515 -6.633 8.695 1.00 96.06 204 HIS A C 1
ATOM 1671 O O . HIS A 1 204 ? -16.799 -5.670 8.414 1.00 96.06 204 HIS A O 1
ATOM 1677 N N . GLU A 1 205 ? -17.638 -7.065 9.956 1.00 96.56 205 GLU A N 1
ATOM 1678 C CA . GLU A 1 205 ? -16.920 -6.478 11.087 1.00 96.56 205 GLU A CA 1
ATOM 1679 C C . GLU A 1 205 ? -15.809 -7.400 11.583 1.00 96.56 205 GLU A C 1
ATOM 1681 O O . GLU A 1 205 ? -16.014 -8.602 11.770 1.00 96.56 205 GLU A O 1
ATOM 1686 N N . VAL A 1 206 ? -14.663 -6.795 11.889 1.00 97.12 206 VAL A N 1
ATOM 1687 C CA . VAL A 1 206 ? -13.599 -7.408 12.681 1.00 97.12 206 VAL A CA 1
ATOM 1688 C C . VAL A 1 206 ? -13.674 -6.861 14.100 1.00 97.12 206 VAL A C 1
ATOM 1690 O O . VAL A 1 206 ? -13.675 -5.645 14.321 1.00 97.12 206 VAL A O 1
ATOM 1693 N N . LEU A 1 207 ? -13.744 -7.769 15.070 1.00 95.75 207 LEU A N 1
ATOM 1694 C CA . LEU A 1 207 ? -13.712 -7.444 16.491 1.00 95.75 207 LEU A CA 1
ATOM 1695 C C . LEU A 1 207 ? -12.313 -7.729 17.031 1.00 95.75 207 LEU A C 1
ATOM 1697 O O . LEU A 1 207 ? -11.842 -8.859 16.969 1.00 95.75 207 LEU A O 1
ATOM 1701 N N . PHE A 1 208 ? -11.656 -6.713 17.582 1.00 94.19 208 PHE A N 1
ATOM 1702 C CA . PHE A 1 208 ? -10.311 -6.851 18.132 1.00 94.19 208 PHE A CA 1
ATOM 1703 C C . PHE A 1 208 ? -10.218 -6.180 19.494 1.00 94.19 208 PHE A C 1
ATOM 1705 O O . PHE A 1 208 ? -10.628 -5.031 19.658 1.00 94.19 208 PHE A O 1
ATOM 1712 N N . LYS A 1 209 ? -9.677 -6.882 20.489 1.00 91.88 209 LYS A N 1
ATOM 1713 C CA . LYS A 1 209 ? -9.513 -6.337 21.837 1.00 91.88 209 LYS A CA 1
ATOM 1714 C C . LYS A 1 209 ? -8.061 -5.938 22.064 1.00 91.88 209 LYS A C 1
ATOM 1716 O O . LYS A 1 209 ? -7.175 -6.780 21.992 1.00 91.88 209 LYS A O 1
ATOM 1721 N N . LEU A 1 210 ? -7.848 -4.668 22.389 1.00 90.88 210 LEU A N 1
ATOM 1722 C CA . LEU A 1 210 ? -6.558 -4.127 22.803 1.00 90.88 210 LEU A CA 1
ATOM 1723 C C . LEU A 1 210 ? -6.740 -3.517 24.197 1.00 90.88 210 LEU A C 1
ATOM 1725 O O . LEU A 1 210 ? -7.534 -2.592 24.381 1.00 90.88 210 LEU A O 1
ATOM 1729 N N . ASP A 1 211 ? -6.040 -4.072 25.184 1.00 88.62 211 ASP A N 1
ATOM 1730 C CA . ASP A 1 211 ? -6.215 -3.770 26.609 1.00 88.62 211 ASP A CA 1
ATOM 1731 C C . ASP A 1 211 ? -7.681 -3.933 27.086 1.00 88.62 211 ASP A C 1
ATOM 1733 O O . ASP A 1 211 ? -8.293 -5.000 26.967 1.00 88.62 211 ASP A O 1
ATOM 1737 N N . ASP A 1 212 ? -8.256 -2.869 27.655 1.00 88.94 212 ASP A N 1
ATOM 1738 C CA . ASP A 1 212 ? -9.631 -2.771 28.140 1.00 88.94 212 ASP A CA 1
ATOM 1739 C C . ASP A 1 212 ? -10.638 -2.338 27.059 1.00 88.94 212 ASP A C 1
ATOM 1741 O O . ASP A 1 212 ? -11.825 -2.181 27.355 1.00 88.94 212 ASP A O 1
ATOM 1745 N N . ILE A 1 213 ? -10.183 -2.151 25.815 1.00 93.00 213 ILE A N 1
ATOM 1746 C CA . ILE A 1 213 ? -10.970 -1.568 24.727 1.00 93.00 213 ILE A CA 1
ATOM 1747 C C . ILE A 1 213 ? -11.244 -2.618 23.651 1.00 93.00 213 ILE A C 1
ATOM 1749 O O . ILE A 1 213 ? -10.334 -3.217 23.081 1.00 93.00 213 ILE A O 1
ATOM 1753 N N . LEU A 1 214 ? -12.522 -2.808 23.336 1.00 95.12 214 LEU A N 1
ATOM 1754 C CA . LEU A 1 214 ? -12.966 -3.549 22.164 1.00 95.12 214 LEU A CA 1
ATOM 1755 C C . LEU A 1 214 ? -13.074 -2.590 20.977 1.00 95.12 214 LEU A C 1
ATOM 1757 O O . LEU A 1 214 ? -13.858 -1.640 21.004 1.00 95.12 214 LEU A O 1
ATOM 1761 N N . PHE A 1 215 ? -12.312 -2.859 19.928 1.00 96.19 215 PHE A N 1
ATOM 1762 C CA . PHE A 1 215 ? -12.437 -2.214 18.633 1.00 96.19 215 PHE A CA 1
ATOM 1763 C C . PHE A 1 215 ? -13.348 -3.052 17.741 1.00 96.19 215 PHE A C 1
ATOM 1765 O O . PHE A 1 215 ? -13.188 -4.264 17.624 1.00 96.19 215 PHE A O 1
ATOM 1772 N N . ARG A 1 216 ? -14.302 -2.386 17.102 1.00 96.00 216 ARG A N 1
ATOM 1773 C CA . ARG A 1 216 ? -15.150 -2.929 16.046 1.00 96.00 216 ARG A CA 1
ATOM 1774 C C . ARG A 1 216 ? -14.836 -2.167 14.773 1.00 96.00 216 ARG A C 1
ATOM 1776 O O . ARG A 1 216 ? -15.135 -0.978 14.683 1.00 96.00 216 ARG A O 1
ATOM 1783 N N . VAL A 1 217 ? -14.204 -2.850 13.833 1.00 95.56 217 VAL A N 1
ATOM 1784 C CA . VAL A 1 217 ? -13.785 -2.308 12.543 1.00 95.56 217 VAL A CA 1
ATOM 1785 C C . VAL A 1 217 ? -14.761 -2.822 11.496 1.00 95.56 217 VAL A C 1
ATOM 1787 O O . VAL A 1 217 ? -14.771 -4.018 11.226 1.00 95.56 217 VAL A O 1
ATOM 1790 N N . ASN A 1 218 ? -15.599 -1.955 10.933 1.00 94.69 218 ASN A N 1
ATOM 1791 C CA . ASN A 1 218 ? -16.520 -2.327 9.864 1.00 94.69 218 ASN A CA 1
ATOM 1792 C C . ASN A 1 218 ? -15.853 -2.076 8.505 1.00 94.69 218 ASN A C 1
ATOM 1794 O O . ASN A 1 218 ? -15.596 -0.929 8.128 1.00 94.69 218 ASN A O 1
ATOM 1798 N N . LEU A 1 219 ? -15.570 -3.159 7.783 1.00 92.31 219 LEU A N 1
ATOM 1799 C CA . LEU A 1 219 ? -14.848 -3.133 6.512 1.00 92.31 219 LEU A CA 1
ATOM 1800 C C . LEU A 1 219 ? -15.707 -2.537 5.389 1.00 92.31 219 LEU A C 1
ATOM 1802 O O . LEU A 1 219 ? -15.201 -1.783 4.567 1.00 92.31 219 LEU A O 1
ATOM 1806 N N . GLN A 1 220 ? -17.017 -2.792 5.400 1.00 90.50 220 GLN A N 1
ATOM 1807 C CA . GLN A 1 220 ? -17.958 -2.290 4.394 1.00 90.50 220 GLN A CA 1
ATOM 1808 C C . GLN A 1 220 ? -18.212 -0.783 4.531 1.00 90.50 220 GLN A C 1
ATOM 1810 O O . GLN A 1 220 ? -18.145 -0.029 3.561 1.00 90.50 220 GLN A O 1
ATOM 1815 N N . ASN A 1 221 ? -18.494 -0.331 5.752 1.00 89.06 221 ASN A N 1
ATOM 1816 C CA . ASN A 1 221 ? -18.801 1.066 6.058 1.00 89.06 221 ASN A CA 1
ATOM 1817 C C . ASN A 1 221 ? -17.543 1.914 6.270 1.00 89.06 221 ASN A C 1
ATOM 1819 O O . ASN A 1 221 ? -17.643 3.131 6.451 1.00 89.06 221 ASN A O 1
ATOM 1823 N N . ASN A 1 222 ? -16.362 1.286 6.233 1.00 86.94 222 ASN A N 1
ATOM 1824 C CA . ASN A 1 222 ? -15.074 1.938 6.409 1.00 86.94 222 ASN A CA 1
ATOM 1825 C C . ASN A 1 222 ? -14.996 2.748 7.719 1.00 86.94 222 ASN A C 1
ATOM 1827 O O . ASN A 1 222 ? -14.470 3.869 7.736 1.00 86.94 222 ASN A O 1
ATOM 1831 N N . ASP A 1 223 ? -15.529 2.195 8.815 1.00 91.31 223 ASP A N 1
ATOM 1832 C CA . ASP A 1 223 ? -15.579 2.857 10.116 1.00 91.31 223 ASP A CA 1
ATOM 1833 C C . ASP A 1 223 ? -15.085 2.008 11.290 1.00 91.31 223 ASP A C 1
ATOM 1835 O O . ASP A 1 223 ? -14.931 0.791 11.213 1.00 91.31 223 ASP A O 1
ATOM 1839 N N . VAL A 1 224 ? -14.748 2.700 12.381 1.00 92.94 224 VAL A N 1
ATOM 1840 C CA . VAL A 1 224 ? -14.146 2.090 13.565 1.00 92.94 224 VAL A CA 1
ATOM 1841 C C . VAL A 1 224 ? -14.827 2.614 14.812 1.00 92.94 224 VAL A C 1
ATOM 1843 O O . VAL A 1 224 ? -14.889 3.820 15.055 1.00 92.94 224 VAL A O 1
ATOM 1846 N N . HIS A 1 225 ? -15.313 1.692 15.628 1.00 95.00 225 HIS A N 1
ATOM 1847 C CA . HIS A 1 225 ? -15.921 1.965 16.918 1.00 95.00 225 HIS A CA 1
ATOM 1848 C C . HIS A 1 225 ? -15.046 1.397 18.030 1.00 95.00 225 HIS A C 1
ATOM 1850 O O . HIS A 1 225 ? -14.665 0.234 17.990 1.00 95.00 225 HIS A O 1
ATOM 1856 N N . ALA A 1 226 ? -14.754 2.212 19.039 1.00 95.44 226 ALA A N 1
ATOM 1857 C CA . ALA A 1 226 ? -14.101 1.780 20.266 1.00 95.44 226 ALA A CA 1
ATOM 1858 C C . ALA A 1 226 ? -15.134 1.670 21.390 1.00 95.44 226 ALA A C 1
ATOM 1860 O O . ALA A 1 226 ? -15.992 2.545 21.548 1.00 95.44 226 ALA A O 1
ATOM 1861 N N . GLU A 1 227 ? -15.040 0.614 22.186 1.00 94.50 227 GLU A N 1
ATOM 1862 C CA . GLU A 1 227 ? -15.972 0.299 23.259 1.00 94.50 227 GLU A CA 1
ATOM 1863 C C . GLU A 1 227 ? -15.237 -0.159 24.517 1.00 94.50 227 GLU A C 1
ATOM 1865 O O . GLU A 1 227 ? -14.338 -0.988 24.458 1.00 94.50 227 GLU A O 1
ATOM 1870 N N . ILE A 1 228 ? -15.668 0.351 25.669 1.00 92.31 228 ILE A N 1
ATOM 1871 C CA . ILE A 1 228 ? -15.260 -0.140 26.986 1.00 92.31 228 ILE A CA 1
ATOM 1872 C C . ILE A 1 228 ? -16.518 -0.627 27.686 1.00 92.31 228 ILE A C 1
ATOM 1874 O O . ILE A 1 228 ? -17.500 0.115 27.809 1.00 92.31 228 ILE A O 1
ATOM 1878 N N . SER A 1 229 ? -16.494 -1.870 28.153 1.00 86.94 229 SER A N 1
ATOM 1879 C CA . SER A 1 229 ? -17.577 -2.461 28.930 1.00 86.94 229 SER A CA 1
ATOM 1880 C C . SER A 1 229 ? -17.024 -3.180 30.156 1.00 86.94 229 SER A C 1
ATOM 1882 O O . SER A 1 229 ? -15.922 -3.726 30.139 1.00 86.94 229 SER A O 1
ATOM 1884 N N . LYS A 1 230 ? -17.786 -3.160 31.253 1.00 75.38 230 LYS A N 1
ATOM 1885 C CA . LYS A 1 230 ? -17.503 -3.968 32.443 1.00 75.38 230 LYS A CA 1
ATOM 1886 C C . LYS A 1 230 ? -18.691 -4.875 32.719 1.00 75.38 230 LYS A C 1
ATOM 1888 O O . LYS A 1 230 ? -19.806 -4.382 32.849 1.00 75.38 230 LYS A O 1
ATOM 1893 N N . CYS A 1 231 ? -18.382 -6.169 32.811 1.00 63.38 231 CYS A N 1
ATOM 1894 C CA . CYS A 1 231 ? -19.280 -7.297 33.039 1.00 63.38 231 CYS A CA 1
ATOM 1895 C C . CYS A 1 231 ? -20.516 -7.326 32.120 1.00 63.38 231 CYS A C 1
ATOM 1897 O O . CYS A 1 231 ? -21.539 -6.700 32.389 1.00 63.38 231 CYS A O 1
ATOM 1899 N N . THR A 1 232 ? -20.426 -8.094 31.033 1.00 54.28 232 THR A N 1
ATOM 1900 C CA . THR A 1 232 ? -21.514 -8.317 30.064 1.00 54.28 232 THR A CA 1
ATOM 1901 C C . THR A 1 232 ? -22.715 -9.070 30.648 1.00 54.28 232 THR A C 1
ATOM 1903 O O . THR A 1 232 ? -23.805 -8.987 30.076 1.00 54.28 232 THR A O 1
ATOM 1906 N N . GLU A 1 233 ? -22.535 -9.734 31.795 1.00 51.03 233 GLU A N 1
ATOM 1907 C CA . GLU A 1 233 ? -23.510 -10.620 32.455 1.00 51.03 233 GLU A CA 1
ATOM 1908 C C . GLU A 1 233 ? -23.951 -10.147 33.854 1.00 51.03 233 GLU A C 1
ATOM 1910 O O . GLU A 1 233 ? -24.718 -10.833 34.514 1.00 51.03 233 GLU A O 1
ATOM 1915 N N . CYS A 1 234 ? -23.517 -8.968 34.309 1.00 57.31 234 CYS A N 1
ATOM 1916 C CA . CYS A 1 234 ? -23.927 -8.420 35.608 1.00 57.31 234 CYS A CA 1
ATOM 1917 C C . CYS A 1 234 ? -25.139 -7.482 35.481 1.00 57.31 234 CYS A C 1
ATOM 1919 O O . CYS A 1 234 ? -25.327 -6.844 34.440 1.00 57.31 234 CYS A O 1
ATOM 1921 N N . ASP A 1 235 ? -25.883 -7.311 36.578 1.00 52.78 235 ASP A N 1
ATOM 1922 C CA . ASP A 1 235 ? -27.064 -6.434 36.671 1.00 52.78 235 ASP A CA 1
ATOM 1923 C C . ASP A 1 235 ? -26.754 -4.955 36.356 1.00 52.78 235 ASP A C 1
ATOM 1925 O O . ASP A 1 235 ? -27.545 -4.253 35.724 1.00 52.78 235 ASP A O 1
ATOM 1929 N N . GLU A 1 236 ? -25.549 -4.475 36.683 1.00 58.97 236 GLU A N 1
ATOM 1930 C CA . GLU A 1 236 ? -25.087 -3.124 36.342 1.00 58.97 236 GLU A CA 1
ATOM 1931 C C . GLU A 1 236 ? -24.172 -3.109 35.108 1.00 58.97 236 GLU A C 1
ATOM 1933 O O . GLU A 1 236 ? -22.978 -2.804 35.187 1.00 58.97 236 GLU A O 1
ATOM 1938 N N . LYS A 1 237 ? -24.732 -3.376 33.921 1.00 67.81 237 LYS A N 1
ATOM 1939 C CA . LYS A 1 237 ? -23.980 -3.247 32.659 1.00 67.81 237 LYS A CA 1
ATOM 1940 C C . LYS A 1 237 ? -23.522 -1.802 32.468 1.00 67.81 237 LYS A C 1
ATOM 1942 O O . LYS A 1 237 ? -24.327 -0.911 32.173 1.00 67.81 237 LYS A O 1
ATOM 1947 N N . CYS A 1 238 ? -22.232 -1.538 32.645 1.00 80.25 238 CYS A N 1
ATOM 1948 C CA . CYS A 1 238 ? -21.641 -0.244 32.336 1.00 80.25 238 CYS A CA 1
ATOM 1949 C C . CYS A 1 238 ? -20.905 -0.337 31.003 1.00 80.25 238 CYS A C 1
ATOM 1951 O O . CYS A 1 238 ? -20.052 -1.205 30.818 1.00 80.25 238 CYS A O 1
ATOM 1953 N N . LYS A 1 239 ? -21.244 0.561 30.079 1.00 87.06 239 LYS A N 1
ATOM 1954 C CA . LYS A 1 239 ? -20.681 0.607 28.732 1.00 87.06 239 LYS A CA 1
ATOM 1955 C C . LYS A 1 239 ? -20.492 2.054 28.293 1.00 87.06 239 LYS A C 1
ATOM 1957 O O . LYS A 1 239 ? -21.306 2.925 28.608 1.00 87.06 239 LYS A O 1
ATOM 1962 N N . ALA A 1 240 ? -19.419 2.302 27.560 1.00 91.19 240 ALA A N 1
ATOM 1963 C CA . ALA A 1 240 ? -19.232 3.514 26.782 1.00 91.19 240 ALA A CA 1
ATOM 1964 C C . ALA A 1 240 ? -18.676 3.125 25.414 1.00 91.19 240 ALA A C 1
ATOM 1966 O O . ALA A 1 240 ? -17.808 2.262 25.323 1.00 91.19 240 ALA A O 1
ATOM 1967 N N . SER A 1 241 ? -19.167 3.769 24.361 1.00 92.44 241 SER A N 1
ATOM 1968 C CA . SER A 1 241 ? -18.705 3.546 22.993 1.00 92.44 241 SER A CA 1
ATOM 1969 C C . SER A 1 241 ? -18.509 4.871 22.272 1.00 92.44 241 SER A C 1
ATOM 1971 O O . SER A 1 241 ? -19.235 5.834 22.528 1.00 92.44 241 SER A O 1
ATOM 1973 N N . LYS A 1 242 ? -17.555 4.917 21.346 1.00 93.56 242 LYS A N 1
ATOM 1974 C CA . LYS A 1 242 ? -17.273 6.087 20.514 1.00 93.56 242 LYS A CA 1
ATOM 1975 C C . LYS A 1 242 ? -16.845 5.636 19.119 1.00 93.56 242 LYS A C 1
ATOM 1977 O O . LYS A 1 242 ? -15.953 4.802 18.997 1.00 93.56 242 LYS A O 1
ATOM 1982 N N . LYS A 1 243 ? -17.454 6.210 18.078 1.00 93.38 243 LYS A N 1
ATOM 1983 C CA . LYS A 1 243 ? -16.921 6.137 16.711 1.00 93.38 243 LYS A CA 1
ATOM 1984 C C . LYS A 1 243 ? -15.643 6.972 16.655 1.00 93.38 243 LYS A C 1
ATOM 1986 O O . LYS A 1 243 ? -15.667 8.134 17.066 1.00 93.38 243 LYS A O 1
ATOM 1991 N N . LEU A 1 244 ? -14.541 6.370 16.222 1.00 90.12 244 LEU A N 1
ATOM 1992 C CA . LEU A 1 244 ? -13.258 7.050 16.109 1.00 90.12 244 LEU A CA 1
ATOM 1993 C C . LEU A 1 244 ? -13.237 7.894 14.838 1.00 90.12 244 LEU A C 1
ATOM 1995 O O . LEU A 1 244 ? -13.512 7.402 13.744 1.00 90.12 244 LEU A O 1
ATOM 1999 N N . CYS A 1 245 ? -12.887 9.167 14.988 1.00 84.31 245 CYS A N 1
ATOM 2000 C CA . CYS A 1 245 ? -12.598 10.042 13.861 1.00 84.31 245 CYS A CA 1
ATOM 2001 C C . CYS A 1 245 ? -11.139 9.826 13.463 1.00 84.31 245 CYS A C 1
ATOM 2003 O O . CYS A 1 245 ? -10.251 10.406 14.081 1.00 84.31 245 CYS A O 1
ATOM 2005 N N . ILE A 1 246 ? -10.890 8.951 12.491 1.00 76.31 246 ILE A N 1
ATOM 2006 C CA . ILE A 1 246 ? -9.552 8.721 11.941 1.00 76.31 246 ILE A CA 1
ATOM 2007 C C . ILE A 1 246 ? -9.511 9.399 10.573 1.00 76.31 246 ILE A C 1
ATOM 2009 O O . ILE A 1 246 ? -9.899 8.817 9.558 1.00 76.31 246 ILE A O 1
ATOM 2013 N N . GLU A 1 247 ? -9.114 10.670 10.570 1.00 64.75 247 GLU A N 1
ATOM 2014 C CA . GLU A 1 247 ? -8.890 11.418 9.337 1.00 64.75 247 GLU A CA 1
ATOM 2015 C C . GLU A 1 247 ? -7.489 11.125 8.805 1.00 64.75 247 GLU A C 1
ATOM 2017 O O . GLU A 1 247 ? -6.486 11.325 9.487 1.00 64.75 247 GLU A O 1
ATOM 2022 N N . VAL A 1 248 ? -7.429 10.652 7.564 1.00 57.06 248 VAL A N 1
ATOM 2023 C CA . VAL A 1 248 ? -6.200 10.636 6.770 1.00 57.06 248 VAL A CA 1
ATOM 2024 C C . VAL A 1 248 ? -6.248 11.878 5.894 1.00 57.06 248 VAL A C 1
ATOM 2026 O O . VAL A 1 248 ? -7.315 12.190 5.363 1.00 57.06 248 VAL A O 1
ATOM 2029 N N . ALA A 1 249 ? -5.125 12.588 5.756 1.00 48.59 249 ALA A N 1
ATOM 2030 C CA . ALA A 1 249 ? -5.028 13.729 4.852 1.00 48.59 249 ALA A CA 1
ATOM 2031 C C . ALA A 1 249 ? -5.519 13.307 3.457 1.00 48.59 249 ALA A C 1
ATOM 2033 O O . ALA A 1 249 ? -4.893 12.496 2.778 1.00 48.59 249 ALA A O 1
ATOM 2034 N N . ASN A 1 250 ? -6.684 13.820 3.067 1.00 50.41 250 ASN A N 1
ATOM 2035 C CA . ASN A 1 250 ? -7.385 13.448 1.839 1.00 50.41 250 ASN A CA 1
ATOM 2036 C C . ASN A 1 250 ? -7.030 14.406 0.686 1.00 50.41 250 ASN A C 1
ATOM 2038 O O . ASN A 1 250 ? -7.734 14.441 -0.325 1.00 50.41 250 ASN A O 1
ATOM 2042 N N . ASP A 1 251 ? -5.958 15.191 0.864 1.00 47.12 251 ASP A N 1
ATOM 2043 C CA . ASP A 1 251 ? -5.531 16.339 0.056 1.00 47.12 251 ASP A CA 1
ATOM 2044 C C . ASP A 1 251 ? -5.067 15.917 -1.353 1.00 47.12 251 ASP A C 1
ATOM 2046 O O . ASP A 1 251 ? -3.900 16.031 -1.708 1.00 47.12 251 ASP A O 1
ATOM 2050 N N . GLY A 1 252 ? -5.988 15.395 -2.167 1.00 50.31 252 GLY A N 1
ATOM 2051 C CA . GLY A 1 252 ? -5.753 15.015 -3.564 1.00 50.31 252 GLY A CA 1
ATOM 2052 C C . GLY A 1 252 ? -6.283 13.640 -3.977 1.00 50.31 252 GLY A C 1
ATOM 2053 O O . GLY A 1 252 ? -6.303 13.347 -5.170 1.00 50.31 252 GLY A O 1
ATOM 2054 N N . PHE A 1 253 ? -6.757 12.810 -3.040 1.00 55.09 253 PHE A N 1
ATOM 2055 C CA . PHE A 1 253 ? -7.083 11.400 -3.313 1.00 55.09 253 PHE A CA 1
ATOM 2056 C C . PHE A 1 253 ? -8.576 11.094 -3.515 1.00 55.09 253 PHE A C 1
ATOM 2058 O O . PHE A 1 253 ? -8.936 9.938 -3.726 1.00 55.09 253 PHE A O 1
ATOM 2065 N N . ALA A 1 254 ? -9.456 12.100 -3.493 1.00 49.00 254 ALA A N 1
ATOM 2066 C CA . ALA A 1 254 ? -10.913 11.915 -3.574 1.00 49.00 254 ALA A CA 1
ATOM 2067 C C . ALA A 1 254 ? -11.408 11.181 -4.844 1.00 49.00 254 ALA A C 1
ATOM 2069 O O . ALA A 1 254 ? -12.545 10.722 -4.884 1.00 49.00 254 ALA A O 1
ATOM 2070 N N . THR A 1 255 ? -10.570 11.048 -5.877 1.00 54.50 255 THR A N 1
ATOM 2071 C CA . THR A 1 255 ? -10.882 10.337 -7.129 1.00 54.50 255 THR A CA 1
ATOM 2072 C C . THR A 1 255 ? -10.471 8.858 -7.126 1.00 54.50 255 THR A C 1
ATOM 2074 O O . THR A 1 255 ? -10.680 8.158 -8.117 1.00 54.50 255 THR A O 1
ATOM 2077 N N . LEU A 1 256 ? -9.889 8.356 -6.031 1.00 61.19 256 LEU A N 1
ATOM 2078 C CA . LEU A 1 256 ? -9.424 6.976 -5.917 1.00 61.19 256 LEU A CA 1
ATOM 2079 C C . LEU A 1 256 ? -10.497 6.027 -5.382 1.00 61.19 256 LEU A C 1
ATOM 2081 O O . LEU A 1 256 ? -10.784 5.988 -4.184 1.00 61.19 256 LEU A O 1
ATOM 2085 N N . LYS A 1 257 ? -11.031 5.180 -6.266 1.00 62.28 257 LYS A N 1
ATOM 2086 C CA . LYS A 1 257 ? -11.886 4.055 -5.870 1.00 62.28 257 LYS A CA 1
ATOM 2087 C C . LYS A 1 257 ? -11.044 2.994 -5.147 1.00 62.28 257 LYS A C 1
ATOM 2089 O O . LYS A 1 257 ? -10.081 2.509 -5.730 1.00 62.28 257 LYS A O 1
ATOM 2094 N N . GLY A 1 258 ? -11.411 2.638 -3.914 1.00 67.25 258 GLY A N 1
ATOM 2095 C CA . GLY A 1 258 ? -10.690 1.661 -3.079 1.00 67.25 258 GLY A CA 1
ATOM 2096 C C . GLY A 1 258 ? -9.734 2.275 -2.044 1.00 67.25 258 GLY A C 1
ATOM 2097 O O . GLY A 1 258 ? -9.085 1.559 -1.286 1.00 67.25 258 GLY A O 1
ATOM 2098 N N . LEU A 1 259 ? -9.632 3.609 -1.964 1.00 73.69 259 LEU A N 1
ATOM 2099 C CA . LEU A 1 259 ? -8.800 4.267 -0.946 1.00 73.69 259 LEU A CA 1
ATOM 2100 C C . LEU A 1 259 ? -9.367 4.113 0.474 1.00 73.69 259 LEU A C 1
ATOM 2102 O O . LEU A 1 259 ? -8.605 3.951 1.425 1.00 73.69 259 LEU A O 1
ATOM 2106 N N . GLY A 1 260 ? -10.696 4.162 0.619 1.00 75.06 260 GLY A N 1
ATOM 2107 C CA . GLY A 1 260 ? -11.361 3.883 1.895 1.00 75.06 260 GLY A CA 1
ATOM 2108 C C . GLY A 1 260 ? -10.990 2.491 2.402 1.00 75.06 260 GLY A C 1
ATOM 2109 O O . GLY A 1 260 ? -10.509 2.350 3.521 1.00 75.06 260 GLY A O 1
ATOM 2110 N N . ASP A 1 261 ? -11.077 1.513 1.510 1.00 83.06 261 ASP A N 1
ATOM 2111 C CA . ASP A 1 261 ? -10.788 0.100 1.753 1.00 83.06 261 ASP A CA 1
ATOM 2112 C C . ASP A 1 261 ? -9.319 -0.132 2.181 1.00 83.06 261 ASP A C 1
ATOM 2114 O O . ASP A 1 261 ? -9.014 -0.857 3.130 1.00 83.06 261 ASP A O 1
ATOM 2118 N N . LEU A 1 262 ? -8.378 0.587 1.569 1.00 81.44 262 LEU A N 1
ATOM 2119 C CA . LEU A 1 262 ? -6.976 0.616 2.003 1.00 81.44 262 LEU A CA 1
ATOM 2120 C C . LEU A 1 262 ? -6.771 1.271 3.370 1.00 81.44 262 LEU A C 1
ATOM 2122 O O . LEU A 1 262 ? -5.950 0.825 4.180 1.00 81.44 262 LEU A O 1
ATOM 2126 N N . ARG A 1 263 ? -7.509 2.349 3.634 1.00 81.88 263 ARG A N 1
ATOM 2127 C CA . ARG A 1 263 ? -7.476 3.034 4.923 1.00 81.88 263 ARG A CA 1
ATOM 2128 C C . ARG A 1 263 ? -7.965 2.099 6.020 1.00 81.88 263 ARG A C 1
ATOM 2130 O O . ARG A 1 263 ? -7.297 2.011 7.045 1.00 81.88 263 ARG A O 1
ATOM 2137 N N . ILE A 1 264 ? -9.091 1.410 5.831 1.00 88.19 264 ILE A N 1
ATOM 2138 C CA . ILE A 1 264 ? -9.643 0.544 6.878 1.00 88.19 264 ILE A CA 1
ATOM 2139 C C . ILE A 1 264 ? -8.727 -0.645 7.169 1.00 88.19 264 ILE A C 1
ATOM 2141 O O . ILE A 1 264 ? -8.515 -0.948 8.341 1.00 88.19 264 ILE A O 1
ATOM 2145 N N . LEU A 1 265 ? -8.079 -1.223 6.149 1.00 89.12 265 LEU A N 1
ATOM 2146 C CA . LEU A 1 265 ? -7.015 -2.215 6.345 1.00 89.12 265 LEU A CA 1
ATOM 2147 C C . LEU A 1 265 ? -5.863 -1.650 7.177 1.00 89.12 265 LEU A C 1
ATOM 2149 O O . LEU A 1 265 ? -5.419 -2.278 8.134 1.00 89.12 265 LEU A O 1
ATOM 2153 N N . SER A 1 266 ? -5.408 -0.440 6.854 1.00 86.69 266 SER A N 1
ATOM 2154 C CA . SER A 1 266 ? -4.325 0.209 7.599 1.00 86.69 266 SER A CA 1
ATOM 2155 C C . SER A 1 266 ? -4.691 0.435 9.063 1.00 86.69 266 SER A C 1
ATOM 2157 O O . SER A 1 266 ? -3.868 0.191 9.941 1.00 86.69 266 SER A O 1
ATOM 2159 N N . ILE A 1 267 ? -5.930 0.854 9.342 1.00 89.06 267 ILE A N 1
ATOM 2160 C CA . ILE A 1 267 ? -6.425 1.003 10.715 1.00 89.06 267 ILE A CA 1
ATOM 2161 C C . ILE A 1 267 ? -6.486 -0.354 11.416 1.00 89.06 267 ILE A C 1
ATOM 2163 O O . ILE A 1 267 ? -6.058 -0.461 12.563 1.00 89.06 267 ILE A O 1
ATOM 2167 N N . LEU A 1 268 ? -6.998 -1.384 10.742 1.00 91.38 268 LEU A N 1
ATOM 2168 C CA . LEU A 1 268 ? -7.107 -2.727 11.300 1.00 91.38 268 LEU A CA 1
ATOM 2169 C C . LEU A 1 268 ? -5.738 -3.261 11.744 1.00 91.38 268 LEU A C 1
ATOM 2171 O O . LEU A 1 268 ? -5.590 -3.711 12.880 1.00 91.38 268 LEU A O 1
ATOM 2175 N N . PHE A 1 269 ? -4.718 -3.146 10.891 1.00 89.19 269 PHE A N 1
ATOM 2176 C CA . PHE A 1 269 ? -3.361 -3.568 11.241 1.00 89.19 269 PHE A CA 1
ATOM 2177 C C . PHE A 1 269 ? -2.737 -2.705 12.338 1.00 89.19 269 PHE A C 1
ATOM 2179 O O . PHE A 1 269 ? -2.085 -3.249 13.226 1.00 89.19 269 PHE A O 1
ATOM 2186 N N . ALA A 1 270 ? -3.007 -1.396 12.337 1.00 88.69 270 ALA A N 1
ATOM 2187 C CA . ALA A 1 270 ? -2.555 -0.500 13.397 1.00 88.69 270 ALA A CA 1
ATOM 2188 C C . ALA A 1 270 ? -3.146 -0.864 14.767 1.00 88.69 270 ALA A C 1
ATOM 2190 O O . ALA A 1 270 ? -2.524 -0.668 15.810 1.00 88.69 270 ALA A O 1
ATOM 2191 N N . ILE A 1 271 ? -4.396 -1.335 14.791 1.00 90.62 271 ILE A N 1
ATOM 2192 C CA . ILE A 1 271 ? -5.039 -1.794 16.024 1.00 90.62 271 ILE A CA 1
ATOM 2193 C C . ILE A 1 271 ? -4.345 -3.065 16.513 1.00 90.62 271 ILE A C 1
ATOM 2195 O O . ILE A 1 271 ? -4.030 -3.166 17.697 1.00 90.62 271 ILE A O 1
ATOM 2199 N N . ASN A 1 272 ? -4.070 -3.996 15.599 1.00 90.06 272 ASN A N 1
ATOM 2200 C CA . ASN A 1 272 ? -3.446 -5.277 15.911 1.00 90.06 272 ASN A CA 1
ATOM 2201 C C . ASN A 1 272 ? -2.030 -5.144 16.494 1.00 90.06 272 ASN A C 1
ATOM 2203 O O . ASN A 1 272 ? -1.693 -5.846 17.441 1.00 90.06 272 ASN A O 1
ATOM 2207 N N . ASP A 1 273 ? -1.211 -4.228 15.971 1.00 87.44 273 ASP A N 1
ATOM 2208 C CA . ASP A 1 273 ? 0.151 -3.988 16.474 1.00 87.44 273 ASP A CA 1
ATOM 2209 C C . ASP A 1 273 ? 0.239 -2.876 17.544 1.00 87.44 273 ASP A C 1
ATOM 2211 O O . ASP A 1 273 ? 1.326 -2.534 18.017 1.00 87.44 273 ASP A O 1
ATOM 2215 N N . GLY A 1 274 ? -0.902 -2.291 17.929 1.00 86.81 274 GLY A N 1
ATOM 2216 C CA . GLY A 1 274 ? -1.005 -1.207 18.909 1.00 86.81 274 GLY A CA 1
ATOM 2217 C C . GLY A 1 274 ? -0.521 0.164 18.416 1.00 86.81 274 GLY A C 1
ATOM 2218 O O . GLY A 1 274 ? -0.627 1.157 19.147 1.00 86.81 274 GLY A O 1
ATOM 2219 N N . SER A 1 275 ? -0.029 0.278 17.179 1.00 87.19 275 SER A N 1
ATOM 2220 C CA . SER A 1 275 ? 0.406 1.551 16.593 1.00 87.19 275 SER A CA 1
ATOM 2221 C C . SER A 1 275 ? -0.748 2.526 16.349 1.00 87.19 275 SER A C 1
ATOM 2223 O O . SER A 1 275 ? -0.504 3.726 16.219 1.00 87.19 275 SER A O 1
ATOM 2225 N N . VAL A 1 276 ? -2.003 2.062 16.408 1.00 87.38 276 VAL A N 1
ATOM 2226 C CA . VAL A 1 276 ? -3.214 2.895 16.325 1.00 87.38 276 VAL A CA 1
ATOM 2227 C C . VAL A 1 276 ? -3.188 4.055 17.326 1.00 87.38 276 VAL A C 1
ATOM 2229 O O . VAL A 1 276 ? -3.677 5.144 17.035 1.00 87.38 276 VAL A O 1
ATOM 2232 N N . LEU A 1 277 ? -2.547 3.872 18.486 1.00 87.25 277 LEU A N 1
ATOM 2233 C CA . LEU A 1 277 ? -2.410 4.900 19.524 1.00 87.25 277 LEU A CA 1
ATOM 2234 C C . LEU A 1 277 ? -1.514 6.075 19.103 1.00 87.25 277 LEU A C 1
ATOM 2236 O O . LEU A 1 277 ? -1.587 7.148 19.702 1.00 87.25 277 LEU A O 1
ATOM 2240 N N . LYS A 1 278 ? -0.669 5.874 18.088 1.00 84.25 278 LYS A N 1
ATOM 2241 C CA . LYS A 1 278 ? 0.236 6.885 17.528 1.00 84.25 278 LYS A CA 1
ATOM 2242 C C . LYS A 1 278 ? -0.405 7.671 16.385 1.00 84.25 278 LYS A C 1
ATOM 2244 O O . LYS A 1 278 ? 0.195 8.642 15.933 1.00 84.25 278 LYS A O 1
ATOM 2249 N N . ILE A 1 279 ? -1.599 7.285 15.927 1.00 82.19 279 ILE A N 1
ATOM 2250 C CA . ILE A 1 279 ? -2.300 7.990 14.853 1.00 82.19 279 ILE A CA 1
ATOM 2251 C C . ILE A 1 279 ? -2.726 9.372 15.356 1.00 82.19 279 ILE A C 1
ATOM 2253 O O . ILE A 1 279 ? -3.498 9.504 16.314 1.00 82.19 279 ILE A O 1
ATOM 2257 N N . LYS A 1 280 ? -2.194 10.394 14.685 1.00 78.81 280 LYS A N 1
ATOM 2258 C CA . LYS A 1 280 ? -2.460 11.808 14.938 1.00 78.81 280 LYS A CA 1
ATOM 2259 C C . LYS A 1 280 ? -3.495 12.338 13.961 1.00 78.81 280 LYS A C 1
ATOM 2261 O O . LYS A 1 280 ? -3.442 12.014 12.776 1.00 78.81 280 LYS A O 1
ATOM 2266 N N . GLY A 1 281 ? -4.420 13.140 14.473 1.00 72.12 281 GLY A N 1
ATOM 2267 C CA . GLY A 1 281 ? -5.366 13.871 13.641 1.00 72.12 281 GLY A CA 1
ATOM 2268 C C . GLY A 1 281 ? -4.820 15.230 13.213 1.00 72.12 281 GLY A C 1
ATOM 2269 O O . GLY A 1 281 ? -3.680 15.592 13.511 1.00 72.12 281 GLY A O 1
ATOM 2270 N N . THR A 1 282 ? -5.644 16.019 12.524 1.00 71.12 282 THR A N 1
ATOM 2271 C CA . THR A 1 282 ? -5.293 17.408 12.197 1.00 71.12 282 THR A CA 1
ATOM 2272 C C . THR A 1 282 ? -5.359 18.295 13.440 1.00 71.12 282 THR A C 1
ATOM 2274 O O . THR A 1 282 ? 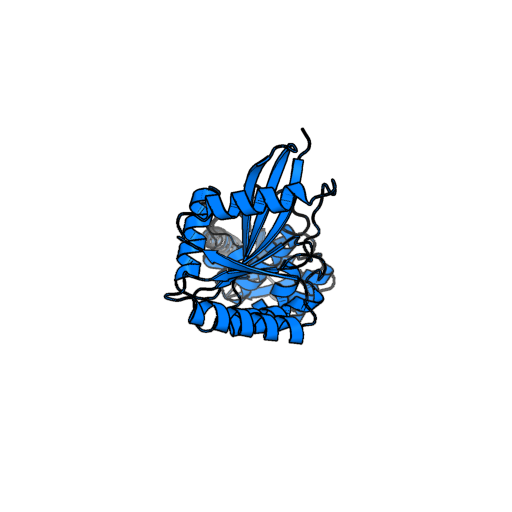-4.618 19.274 13.538 1.00 71.12 282 THR A O 1
ATOM 2277 N N . LYS A 1 283 ? -6.216 17.944 14.405 1.00 78.50 283 LYS A N 1
ATOM 2278 C CA . LYS A 1 283 ? -6.345 18.616 15.703 1.00 78.50 283 LYS A CA 1
ATOM 2279 C C . LYS A 1 283 ? -6.105 17.634 16.859 1.00 78.50 283 LYS A C 1
ATOM 2281 O O . LYS A 1 283 ? -6.438 16.461 16.723 1.00 78.50 283 LYS A O 1
ATOM 2286 N N . PRO A 1 284 ? -5.639 18.087 18.039 1.00 80.19 284 PRO A N 1
ATOM 2287 C CA . PRO A 1 284 ? -5.352 17.191 19.167 1.00 80.19 284 PRO A CA 1
ATOM 2288 C C . PRO A 1 284 ? -6.524 16.291 19.596 1.00 80.19 284 PRO A C 1
ATOM 2290 O O . PRO A 1 284 ? -6.316 15.154 19.999 1.00 80.19 284 PRO A O 1
ATOM 2293 N N . GLN A 1 285 ? -7.771 16.759 19.492 1.00 82.00 285 GLN A N 1
ATOM 2294 C CA . GLN A 1 285 ? -8.964 15.963 19.820 1.00 82.00 285 GLN A CA 1
ATOM 2295 C C . GLN A 1 285 ? -9.281 14.848 18.809 1.00 82.00 285 GLN A C 1
ATOM 2297 O O . GLN A 1 285 ? -10.111 13.985 19.095 1.00 82.00 285 GLN A O 1
ATOM 2302 N N . GLU A 1 286 ? -8.665 14.890 17.628 1.00 81.75 286 GLU A N 1
ATOM 2303 C CA . GLU A 1 286 ? -8.759 13.860 16.593 1.00 81.75 286 GLU A CA 1
ATOM 2304 C C . GLU A 1 286 ? -7.673 12.789 16.780 1.00 81.75 286 GLU A C 1
ATOM 2306 O O . GLU A 1 286 ? -7.793 11.703 16.219 1.00 81.75 286 GLU A O 1
ATOM 2311 N N . ASP A 1 287 ? -6.665 13.021 17.629 1.00 86.56 287 ASP A N 1
ATOM 2312 C CA . ASP A 1 287 ? -5.697 11.989 18.000 1.00 86.56 287 ASP A CA 1
ATOM 2313 C C . ASP A 1 287 ? -6.417 10.790 18.614 1.00 86.56 287 ASP A C 1
ATOM 2315 O O . ASP A 1 287 ? -7.197 10.930 19.566 1.00 86.56 287 ASP A O 1
ATOM 2319 N N . VAL A 1 288 ? -6.113 9.586 18.128 1.00 88.75 288 VAL A N 1
ATOM 2320 C CA . VAL A 1 288 ? -6.768 8.369 18.628 1.00 88.75 288 VAL A CA 1
ATOM 2321 C C . VAL A 1 288 ? -6.536 8.217 20.131 1.00 88.75 288 VAL A C 1
ATOM 2323 O O . VAL A 1 288 ? -7.475 7.940 20.877 1.00 88.75 288 VAL A O 1
ATOM 2326 N N . SER A 1 289 ? -5.323 8.500 20.612 1.00 90.88 289 SER A N 1
ATOM 2327 C CA . SER A 1 289 ? -5.012 8.467 22.043 1.00 90.88 289 SER A CA 1
ATOM 2328 C C . SER A 1 289 ? -5.909 9.388 22.878 1.00 90.88 289 SER A C 1
ATOM 2330 O O . SER A 1 289 ? -6.334 9.005 23.969 1.00 90.88 289 SER A O 1
ATOM 2332 N N . GLU A 1 290 ? -6.229 10.589 22.385 1.00 91.56 290 GLU A N 1
ATOM 2333 C CA . GLU A 1 290 ? -7.100 11.527 23.103 1.00 91.56 290 GLU A CA 1
ATOM 2334 C C . GLU A 1 290 ? -8.570 11.114 23.029 1.00 91.56 290 GLU A C 1
ATOM 2336 O O . GLU A 1 290 ? -9.272 11.133 24.044 1.00 91.56 290 GLU A O 1
ATOM 2341 N N . GLN A 1 291 ? -9.031 10.630 21.874 1.00 93.38 291 GLN A N 1
ATOM 2342 C CA . GLN A 1 291 ? -10.380 10.081 21.733 1.00 93.38 291 GLN A CA 1
ATOM 2343 C C . GLN A 1 291 ? -10.628 8.913 22.702 1.00 93.38 291 GLN A C 1
ATOM 2345 O O . GLN A 1 291 ? -11.689 8.852 23.334 1.00 93.38 291 GLN A O 1
ATOM 2350 N N . LEU A 1 292 ? -9.641 8.030 22.883 1.00 93.69 292 LEU A N 1
ATOM 2351 C CA . LEU A 1 292 ? -9.717 6.908 23.824 1.00 93.69 292 LEU A CA 1
ATOM 2352 C C . LEU A 1 292 ? -9.625 7.362 25.292 1.00 93.69 292 LEU A C 1
ATOM 2354 O O . LEU A 1 292 ? -10.318 6.812 26.150 1.00 93.69 292 LEU A O 1
ATOM 2358 N N . LYS A 1 293 ? -8.853 8.410 25.612 1.00 93.69 293 LYS A N 1
ATOM 2359 C CA . LYS A 1 293 ? -8.870 9.026 26.956 1.00 93.69 293 LYS A CA 1
ATOM 2360 C C . LYS A 1 293 ? -10.240 9.614 27.290 1.00 93.69 293 LYS A C 1
ATOM 2362 O O . LYS A 1 293 ? -10.731 9.430 28.406 1.00 93.69 293 LYS A O 1
ATOM 2367 N N . ILE A 1 294 ? -10.877 10.297 26.339 1.00 92.12 294 ILE A N 1
ATOM 2368 C CA . ILE A 1 294 ? -12.243 10.815 26.499 1.00 92.12 294 ILE A CA 1
ATOM 2369 C C . ILE A 1 294 ? -13.220 9.654 26.710 1.00 92.12 294 ILE A C 1
ATOM 2371 O O . ILE A 1 294 ? -14.045 9.718 27.622 1.00 92.12 294 ILE A O 1
ATOM 2375 N N . LEU A 1 295 ? -13.092 8.569 25.940 1.00 93.19 295 LEU A N 1
ATOM 2376 C CA . LEU A 1 295 ? -13.903 7.362 26.112 1.00 93.19 295 LEU A CA 1
ATOM 2377 C C . LEU A 1 295 ? -13.771 6.780 27.531 1.00 93.19 295 LEU A C 1
ATOM 2379 O O . LEU A 1 295 ? -14.787 6.539 28.182 1.00 93.19 295 LEU A O 1
ATOM 2383 N N . ARG A 1 296 ? -12.544 6.647 28.053 1.00 92.81 296 ARG A N 1
ATOM 2384 C CA . ARG A 1 296 ? -12.279 6.189 29.432 1.00 92.81 296 ARG A CA 1
ATOM 2385 C C . ARG A 1 296 ? -12.889 7.111 30.489 1.00 92.81 296 ARG A C 1
ATOM 2387 O O . ARG A 1 296 ? -13.486 6.635 31.454 1.00 92.81 296 ARG A O 1
ATOM 2394 N N . LYS A 1 297 ? -12.804 8.434 30.305 1.00 91.94 297 LYS A N 1
ATOM 2395 C CA . LYS A 1 297 ? -13.446 9.414 31.204 1.00 91.94 297 LYS A CA 1
ATOM 2396 C C . LYS A 1 297 ? -14.971 9.270 31.197 1.00 91.94 297 LYS A C 1
ATOM 2398 O O . LYS A 1 297 ? -15.589 9.261 32.264 1.00 91.94 297 LYS A O 1
ATOM 2403 N N . THR A 1 298 ? -15.572 9.120 30.017 1.00 90.31 298 THR A N 1
ATOM 2404 C CA . THR A 1 298 ? -17.016 8.891 29.858 1.00 90.31 298 THR A CA 1
ATOM 2405 C C . THR A 1 298 ? -17.441 7.592 30.531 1.00 90.31 298 THR A C 1
ATOM 2407 O O . THR A 1 298 ? -18.400 7.586 31.300 1.00 90.31 298 THR A O 1
ATOM 2410 N N . PHE A 1 299 ? -16.685 6.516 30.320 1.00 90.31 299 PHE A N 1
ATOM 2411 C CA . PHE A 1 299 ? -16.906 5.233 30.975 1.00 90.31 299 PHE A CA 1
ATOM 2412 C C . PHE A 1 299 ? -16.875 5.358 32.506 1.00 90.31 299 PHE A C 1
ATOM 2414 O O . PHE A 1 299 ? -17.842 4.999 33.176 1.00 90.31 299 PHE A O 1
ATOM 2421 N N . ALA A 1 300 ? -15.826 5.967 33.068 1.00 87.19 300 ALA A N 1
ATOM 2422 C CA . ALA A 1 300 ? -15.702 6.169 34.511 1.00 87.19 300 ALA A CA 1
ATOM 2423 C C . ALA A 1 300 ? -16.867 6.987 35.098 1.00 87.19 300 ALA A C 1
ATOM 2425 O O . ALA A 1 300 ? -17.363 6.672 36.181 1.00 87.19 300 ALA A O 1
ATOM 2426 N N . LYS A 1 301 ? -17.340 8.018 34.383 1.00 85.94 301 LYS A N 1
ATOM 2427 C CA . LYS A 1 301 ? -18.510 8.815 34.786 1.00 85.94 301 LYS A CA 1
ATOM 2428 C C . LYS A 1 301 ? -19.792 7.981 34.767 1.00 85.94 301 LYS A C 1
ATOM 2430 O O . LYS A 1 301 ? -20.566 8.050 35.722 1.00 85.94 301 LYS A O 1
ATOM 2435 N N . ASN A 1 302 ? -19.998 7.185 33.719 1.00 82.44 302 ASN A N 1
ATOM 2436 C CA . ASN A 1 302 ? -21.174 6.329 33.577 1.00 82.44 302 ASN A CA 1
ATOM 2437 C C . ASN A 1 302 ? -21.227 5.263 34.678 1.00 82.44 302 ASN A C 1
ATOM 2439 O O . ASN A 1 302 ? -22.284 5.061 35.268 1.00 82.44 302 ASN A O 1
ATOM 2443 N N . CYS A 1 303 ? -20.095 4.641 35.021 1.00 77.88 303 CYS A N 1
ATOM 2444 C CA . CYS A 1 303 ? -20.077 3.600 36.051 1.00 77.88 303 CYS A CA 1
ATOM 2445 C C . CYS A 1 303 ? -20.157 4.168 37.475 1.00 77.88 303 CYS A C 1
ATOM 2447 O O . CYS A 1 303 ? -20.733 3.533 38.352 1.00 77.88 303 CYS A O 1
ATOM 2449 N N . LYS A 1 304 ? -19.619 5.371 37.733 1.00 69.88 304 LYS A N 1
ATOM 2450 C CA . LYS A 1 304 ? -19.775 6.037 39.040 1.00 69.88 304 LYS A CA 1
ATOM 2451 C C . LYS A 1 304 ? -21.221 6.448 39.325 1.00 69.88 304 LYS A C 1
ATOM 2453 O O . LYS A 1 304 ? -21.622 6.413 40.480 1.00 69.88 304 LYS A O 1
ATOM 2458 N N . LYS A 1 305 ? -21.991 6.833 38.300 1.00 59.84 305 LYS A N 1
ATOM 2459 C CA . LYS A 1 305 ? -23.411 7.192 38.452 1.00 59.84 305 LYS A CA 1
ATOM 2460 C C . LYS A 1 305 ? -24.316 6.007 38.800 1.00 59.84 305 LYS A C 1
ATOM 2462 O O . LYS A 1 305 ? -25.366 6.253 39.362 1.00 59.84 305 LYS A O 1
ATOM 2467 N N . LYS A 1 306 ? -23.929 4.774 38.454 1.00 55.97 306 LYS A N 1
ATOM 2468 C CA . LYS A 1 306 ? -24.718 3.565 38.747 1.00 55.97 306 LYS A CA 1
ATOM 2469 C C . LYS A 1 306 ? -24.498 3.004 40.156 1.00 55.97 306 LYS A C 1
ATOM 2471 O O . LYS A 1 306 ? -25.366 2.325 40.664 1.00 55.97 306 LYS A O 1
ATOM 2476 N N . ARG A 1 307 ? -23.372 3.348 40.794 1.00 53.06 307 ARG A N 1
ATOM 2477 C CA . ARG A 1 307 ? -23.035 2.966 42.180 1.00 53.06 307 ARG A CA 1
ATOM 2478 C C . ARG A 1 307 ? -23.686 3.846 43.264 1.00 53.06 307 ARG A C 1
ATOM 2480 O O . ARG A 1 307 ? -23.325 3.708 44.430 1.00 53.06 307 ARG A O 1
ATOM 2487 N N . LYS A 1 308 ? -24.533 4.803 42.885 1.00 44.38 308 LYS A N 1
ATOM 2488 C CA . LYS A 1 308 ? -25.294 5.679 43.788 1.00 44.38 308 LYS A CA 1
ATOM 2489 C C . LYS A 1 308 ? -26.770 5.395 43.599 1.00 44.38 308 LYS A C 1
ATOM 2491 O O . LYS A 1 308 ? -27.478 5.454 44.621 1.00 44.38 308 LYS A O 1
#

Sequence (308 aa):
MVRFLTKVMLTLEPTIMKDQYHENLREITAHNKGNLLQLIGVDPVVFRTNTSRGEVDLQIWVTTVTGTPLNRVILPFYFVGARKYIFMCGSKNAHNFVKNTLEIVQDKINAVNEIVILTPKFENKKAYSQMKTKFRKVFREKFLENFSFHQWVNLNDISSLLRDLVEDIVINIQRVTTHIPIGFDLETVEDIAKKQGFEVNEKHEVLFKLDDILFRVNLQNNDVHAEISKCTECDEKCKASKKLCIEVANDGFATLKGLGDLRILSILFAINDGSVLKIKGTKPQEDVSEQLKILRKTFAKNCKKKRK

Radius of gyration: 22.62 Å; chains: 1; bounding box: 60×37×69 Å

Secondary structure (DSSP, 8-state):
--EEEEEEEEEE-SSHHHHHHHHHHHHHTT--S--GGGGGTEEEEEEEEEETTEEEEEEEEEEE----HHHHHHHHHHHTT-SEEEEE--STTHHHHHHHHHHHHGGGS-TTSPEEEEEPPPSSHHHHHHHHHHHHHHHHHTT---EEEEE-S-GGGHHHHHHHHHHHHHHT--S--S--B-S--HHHHHHHHHHTT--B-TTSEEEEEETTEEEEEETTTTEEEEEEEE-TTSSS-EEEEEE-------TTTTT-BTHHHHHHHHHHHHHHTSGGGG---SSGGGSHHHHHHHHHHHHHHHHHHHT-

pLDDT: mean 79.67, std 13.34, range [44.38, 97.12]

Foldseek 3Di:
DDEAEAEEEEEEEPDPVLVVLVVLVCVQQVVPDDFLLVLLFWDWGWDWDADPVGIYTYIYIYGYCPVDLSCLLCVQLQLALHQEYEYEDEDLCSLVRVLVSCVRHVVRHDLVHEYEYEYADDPDPVSVVVVVVSNVVSCVVSVRDHYDYYYDDDSNCVVVVVVVVVRVSVVPDDDDDLAGDRSADLVSLVVSCVSVPFDQDPQRWTWDDDPQWIWIQRLHVLWIKIKGWDDPPDPDTQIFMDTQQQDGPCPPVPSYDRVSNSSSSSCVVCVVVVVLQVRDDPDNCNRPVNVVVVRVVVRVVRSVVVVD